Protein 1N0W (pdb70)

GO terms:
  GO:0005634 nucleus (C, IDA)
  GO:0099182 presynaptic intermediate filament cytoskeleton (C, IDA)
  GO:0035861 site of double-strand break (C, IDA)
  GO:0003697 single-stranded DNA binding (F, IDA)
  GO:0031297 replication fork processing (P, IDA)
  GO:0000724 double-strand break repair via homologous recombination (P, IDA)
  GO:0000785 chromatin (C, IDA)
  GO:0005515 protein binding (F, IPI)
  GO:0005524 ATP binding (F, IDA)
  GO:0000800 lateral element (C, IDA)
  GO:0000150 DNA strand exchange activity (F, IDA)
  GO:0048471 perinuclear region of cytoplasm (C, IDA)
  GO:0000228 nuclear chromosome (C, IDA)
  GO:0005737 cytoplasm (C, IDA)
  GO:0005739 mitochondrion (C, IDA)
  GO:0031491 nucleosome binding (F, IDA)
  GO:0010569 regulation of double-strand break repair via homologous recombination (P, IDA)
  GO:0032993 protein-DNA complex (C, IDA)
  GO:0071479 cellular response to ionizing radiation (P, IDA)
  GO:0006974 DNA damage response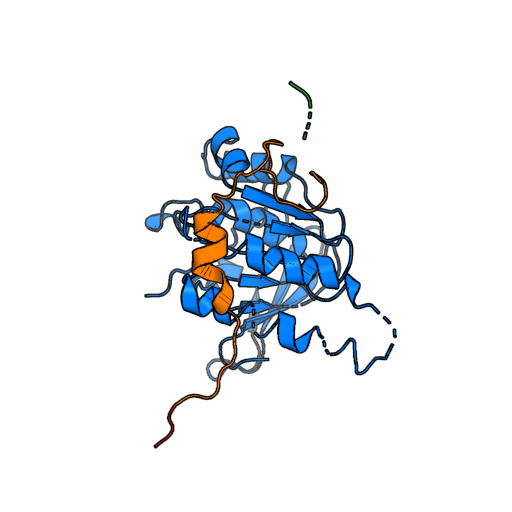 (P, IDA)

InterPro domains:
  IPR003593 AAA+ ATPase domain [SM00382] (119-306)
  IPR010995 DNA repair Rad51/transcription factor NusA, alpha-helical [SSF47794] (17-85)
  IPR011941 DNA recombination/repair protein Rad51 [TIGR02239] (25-339)
  IPR013632 Rad51-like, C-terminal [PF08423] (95-337)
  IPR016467 DNA recombination and repair protein, RecA-like [PIRSF005856] (19-338)
  IPR020587 DNA recombination and repair protein RecA, monomer-monomer interface [PS50163] (276-339)
  IPR020588 DNA recombination and repair protein RecA-like, ATP-binding domain [PS50162] (98-269)
  IPR027417 P-loop containing nucleoside triphosphate hydrolase [G3DSA:3.40.50.300] (97-339)
  IPR027417 P-loop containing nucleoside triphosphate hydrolase [SSF52540] (101-335)
  IPR060101 SAM-like helix-hairpin-helix tandem [PF14520] (32-79)

Nearest PDB structures (foldseek):
  1n0w-assembly1_B  TM=1.031E+00  e=1.601E-04  Homo sapiens
  1n0w-assembly1_A  TM=1.005E+00  e=1.034E-43  Homo sapiens
  8br2-assembly1_A  TM=9.669E-01  e=9.363E-37  Homo sapiens
  5nwl-assembly2_N  TM=9.682E-01  e=5.832E-35  Homo sapiens
  6r3p-assembly1_A  TM=9.260E-01  e=2.717E-26  Homo sapiens

CATH classification: 3.40.50.300

Solvent-accessible surface area: 13192 Å² total

Foldseek 3Di:
DKAAAALAAPFVCVVVVRHFIFLAEEEEDDPLLCQVLSVLLLQQRLCDDSVVRHVVAAEEEAADPPDDLQLNLLLCVVVVHDSVVSSVRYDYDYQPALVSVQVVVVVVLVVPTQHAEYEAEALCPRLCVVVVSCNSVVSVVCSVCSNVRRHRYYHYDDDPRYWYWYKGDDPDQDIKIKGADDPVDRIDMTWGQDSNGIYHDDD/DQVPADADPVGHGDDDDPVNCVVCVCVPPPDDD

Radius of gyration: 17.85 Å; Cα contacts (8 Å, |Δi|>4): 490; chains: 4; bounding box: 43×63×47 Å

Secondary structure (DSSP, 8-state):
---EE--S-HHHHHHTTTSEETTSEE----TTSSHHHHHHHHHHHTTS-GGGT--SSB--EESSS---HHHHHHHHHHTT--HHHHHHT-EEEE--SHHHHHHHHHHHH---S-B-EEEEETSSGGG--HHHH--HHHHH--HHHHHHH--EEEE----TT-B--EEEE-STTBEEEEE--BTTBS-EE--EEETTEEE----/-GGGS-EETTSPBPP--HHHHHHTTTTT-----/---/---

B-factor: mean 21.11, std 11.02, range [1.35, 59.67]

Organism: Homo sapiens (NCBI:txid9606)

Sequence (242 aa):
EIIQITTGSKELDKLLQGGIETGSITEFGEFRTGKTQICHTLAVTCQLPIDRGGGEGKAYIDTEGTFRPERLLAVAERYGLSGSDVLDNVAYARAFNTDHQTQLLYQASSAVESRYALLIIVDSATALYRELSARQHLARFLRLLRLADEFGVAVVITNAHASTTRLYLRKGRGETRICKIYDSPCLPEAEAFAINADGVGDAKDPPTLLGFHTASGKKVKIAKESLDKVKNLFDEKEQTGSGSG

Structure (mmCIF, N/CA/C/O backbone):
data_1N0W
#
_entry.id   1N0W
#
_cell.length_a   57.30
_cell.length_b   59.14
_cell.length_c   77.20
_cell.angle_alpha   90
_cell.angle_beta   90
_cell.angle_gamma   90
#
_symmetry.space_group_name_H-M   'P 21 21 21'
#
loop_
_entity.id
_entity.type
_entity.pdbx_description
1 polymer 'DNA repair protein RAD51 homolog 1'
2 polymer 'Breast cancer type 2 susceptibility protein'
3 polymer 'peptide linker'
4 polymer 'ARTIFICIAL GLY-SER-MSE-GLY PEPTIDE'
5 non-polymer 'MAGNESIUM ION'
6 non-polymer 'CHLORIDE ION'
7 non-polymer 1,2-ETHANEDIOL
8 water water
#
loop_
_atom_site.group_PDB
_atom_site.id
_atom_site.type_symbol
_atom_site.label_atom_id
_atom_site.label_alt_id
_atom_site.label_comp_id
_atom_site.label_asym_id
_atom_site.label_entity_id
_atom_site.label_seq_id
_atom_site.pdbx_PDB_ins_code
_atom_site.Cartn_x
_atom_site.Cartn_y
_atom_site.Cartn_z
_atom_site.occupancy
_atom_site.B_iso_or_equiv
_atom_site.auth_seq_id
_atom_site.auth_comp_id
_atom_site.auth_asym_id
_atom_site.auth_atom_id
_atom_site.pdbx_PDB_model_num
ATOM 1 N N . GLU A 1 2 ? 53.866 28.288 4.399 1.00 38.15 98 GLU A N 1
ATOM 2 C CA . GLU A 1 2 ? 53.509 26.878 4.717 1.00 37.21 98 GLU A CA 1
ATOM 3 C C . GLU A 1 2 ? 51.999 26.666 4.744 1.00 34.53 98 GLU A C 1
ATOM 4 O O . GLU A 1 2 ? 51.235 27.538 5.157 1.00 34.61 98 GLU A O 1
ATOM 10 N N . ILE A 1 3 ? 51.587 25.484 4.306 1.00 30.62 99 ILE A N 1
ATOM 11 C CA . ILE A 1 3 ? 50.181 25.125 4.226 1.00 26.62 99 ILE A CA 1
ATOM 12 C C . ILE A 1 3 ? 49.542 24.625 5.516 1.00 22.96 99 ILE A C 1
ATOM 13 O O . ILE A 1 3 ? 50.152 23.893 6.292 1.00 22.20 99 ILE A O 1
ATOM 18 N N . ILE A 1 4 ? 48.299 25.039 5.728 1.00 19.56 100 ILE A N 1
ATOM 19 C CA . ILE A 1 4 ? 47.524 24.619 6.885 1.00 16.84 100 ILE A CA 1
ATOM 20 C C . ILE A 1 4 ? 46.356 23.824 6.315 1.00 15.59 100 ILE A C 1
ATOM 21 O O . ILE A 1 4 ? 45.805 24.185 5.275 1.00 14.24 100 ILE A O 1
ATOM 26 N N . GLN A 1 5 ? 45.999 22.731 6.978 1.00 13.53 101 GLN A N 1
ATOM 27 C CA . GLN A 1 5 ? 44.887 21.907 6.523 1.00 15.11 101 GLN A CA 1
ATOM 28 C C . GLN A 1 5 ? 43.786 21.993 7.564 1.00 13.47 101 GLN A C 1
ATOM 29 O O . GLN A 1 5 ? 43.959 21.568 8.706 1.00 15.75 101 GLN A O 1
ATOM 35 N N . ILE A 1 6 ? 42.654 22.557 7.161 1.00 10.05 102 ILE A N 1
ATOM 36 C CA . ILE A 1 6 ? 41.520 22.748 8.060 1.00 8.05 102 ILE A CA 1
ATOM 37 C C . ILE A 1 6 ? 40.604 21.531 8.085 1.00 8.43 102 ILE A C 1
ATOM 38 O O . ILE A 1 6 ? 40.166 21.054 7.042 1.00 8.83 102 ILE A O 1
ATOM 43 N N . THR A 1 7 ? 40.309 21.036 9.282 1.00 8.44 103 THR A N 1
ATOM 44 C CA . THR A 1 7 ? 39.446 19.868 9.411 1.00 9.31 103 THR A CA 1
ATOM 45 C C . THR A 1 7 ? 38.020 20.116 8.923 1.00 9.93 103 THR A C 1
ATOM 46 O O . THR A 1 7 ? 37.449 21.186 9.141 1.00 8.54 103 THR A O 1
ATOM 50 N N . THR A 1 8 ? 37.456 19.110 8.259 1.00 10.38 104 THR A N 1
ATOM 51 C CA . THR A 1 8 ? 36.091 19.174 7.737 1.00 11.01 104 THR A CA 1
ATOM 52 C C . THR A 1 8 ? 35.090 18.688 8.784 1.00 11.39 104 THR A C 1
ATOM 53 O O . THR A 1 8 ? 33.878 18.830 8.604 1.00 12.53 104 THR A O 1
ATOM 57 N N . GLY A 1 9 ? 35.598 18.109 9.868 1.00 10.65 105 GLY A N 1
ATOM 58 C CA . GLY A 1 9 ? 34.724 17.582 10.901 1.00 11.97 105 GLY A CA 1
ATOM 59 C C . GLY A 1 9 ? 34.619 16.071 10.780 1.00 13.09 105 GLY A C 1
ATOM 60 O O . GLY A 1 9 ? 34.156 15.390 11.699 1.00 13.32 105 GLY A O 1
ATOM 61 N N . SER A 1 10 ? 35.052 15.550 9.634 1.00 12.40 106 SER A N 1
ATOM 62 C CA . SER A 1 10 ? 35.033 14.115 9.363 1.00 14.20 106 SER A CA 1
ATOM 63 C C . SER A 1 10 ? 36.453 13.563 9.217 1.00 14.25 106 SER A C 1
ATOM 64 O O . SER A 1 10 ? 37.230 14.041 8.391 1.00 13.00 106 SER A O 1
ATOM 67 N N . LYS A 1 11 ? 36.788 12.553 10.017 1.00 15.63 107 LYS A N 1
ATOM 68 C CA . LYS A 1 11 ? 38.117 11.946 9.951 1.00 17.24 107 LYS A CA 1
ATOM 69 C C . LYS A 1 11 ? 38.359 11.310 8.587 1.00 16.91 107 LYS A C 1
ATOM 70 O O . LYS A 1 11 ? 39.446 11.430 8.020 1.00 16.59 107 LYS A O 1
ATOM 76 N N . GLU A 1 12 ? 37.345 10.623 8.068 1.00 16.08 108 GLU A N 1
ATOM 77 C CA . GLU A 1 12 ? 37.464 9.970 6.770 1.00 16.56 108 GLU A CA 1
ATOM 78 C C . GLU A 1 12 ? 37.611 10.973 5.641 1.00 14.32 108 GLU A C 1
ATOM 79 O O . GLU A 1 12 ? 38.403 10.768 4.720 1.00 15.54 108 GLU A O 1
ATOM 85 N N . LEU A 1 13 ? 36.842 12.057 5.703 1.00 14.02 109 LEU A N 1
ATOM 86 C CA . LEU A 1 13 ? 36.920 13.072 4.667 1.00 13.21 109 LEU A CA 1
ATOM 87 C C . LEU A 1 13 ? 38.280 13.769 4.754 1.00 14.45 109 LEU A C 1
ATOM 88 O O . LEU A 1 13 ? 38.896 14.070 3.731 1.00 15.30 109 LEU A O 1
ATOM 93 N N . ASP A 1 14 ? 38.751 14.014 5.977 1.00 13.76 110 ASP A N 1
ATOM 94 C CA . ASP A 1 14 ? 40.056 14.644 6.170 1.00 14.88 110 ASP A CA 1
ATOM 95 C C . ASP A 1 14 ? 41.152 13.762 5.566 1.00 15.86 110 ASP A C 1
ATOM 96 O O . ASP A 1 14 ? 42.067 14.261 4.910 1.00 15.60 110 ASP A O 1
ATOM 101 N N . LYS A 1 15 ? 41.061 12.451 5.788 1.00 17.06 111 LYS A N 1
ATOM 102 C CA . LYS A 1 15 ? 42.056 11.528 5.242 1.00 19.14 111 LYS A CA 1
ATOM 103 C C . LYS A 1 15 ? 42.070 11.585 3.720 1.00 18.08 111 LYS A C 1
ATOM 104 O O . LYS A 1 15 ? 43.136 11.599 3.098 1.00 19.72 111 LYS A O 1
ATOM 110 N N . LEU A 1 16 ? 40.885 11.616 3.119 1.00 18.52 112 LEU A N 1
ATOM 111 C CA . LEU A 1 16 ? 40.771 11.680 1.666 1.00 18.11 112 LEU A CA 1
ATOM 112 C C . LEU A 1 16 ? 41.424 12.958 1.151 1.00 18.62 112 LEU A C 1
ATOM 113 O O . LEU A 1 16 ? 42.010 12.979 0.063 1.00 18.72 112 LEU A O 1
ATOM 118 N N . LEU A 1 17 ? 41.315 14.021 1.944 1.00 18.70 113 LEU A N 1
ATOM 119 C CA . LEU A 1 17 ? 41.879 15.321 1.592 1.00 18.77 113 LEU A CA 1
ATOM 120 C C . LEU A 1 17 ? 43.313 15.493 2.085 1.00 20.09 113 LEU A C 1
ATOM 121 O O . LEU A 1 17 ? 43.843 16.606 2.098 1.00 20.28 113 LEU A O 1
ATOM 126 N N . GLN A 1 18 ? 43.935 14.392 2.498 1.00 19.91 114 GLN A N 1
ATOM 127 C CA . GLN A 1 18 ? 45.313 14.420 2.974 1.00 21.17 114 GLN A CA 1
ATOM 128 C C . GLN A 1 18 ? 45.521 15.340 4.171 1.00 20.81 114 GLN A C 1
ATOM 129 O O . GLN A 1 18 ? 46.588 15.938 4.323 1.00 24.10 114 GLN A O 1
ATOM 135 N N . GLY A 1 19 ? 44.506 15.455 5.019 1.00 18.52 115 GLY A N 1
ATOM 136 C CA . GLY A 1 19 ? 44.628 16.302 6.189 1.00 19.04 115 GLY A CA 1
ATOM 137 C C . GLY A 1 19 ? 43.440 17.215 6.393 1.00 17.02 115 GLY A C 1
ATOM 138 O O . GLY A 1 19 ? 43.026 17.462 7.524 1.00 18.66 115 GLY A O 1
ATOM 139 N N . GLY A 1 20 ? 42.886 17.714 5.292 1.00 15.87 116 GLY A N 1
ATOM 140 C CA . GLY A 1 20 ? 41.740 18.600 5.372 1.00 14.66 116 GLY A CA 1
ATOM 141 C C . GLY A 1 20 ? 41.760 19.626 4.253 1.00 14.23 116 GLY A C 1
ATOM 142 O O . GLY A 1 20 ? 42.488 19.462 3.276 1.00 14.98 116 GLY A O 1
ATOM 143 N N . ILE A 1 21 ? 40.967 20.683 4.393 1.00 12.49 117 ILE A N 1
ATOM 144 C CA . ILE A 1 21 ? 40.907 21.738 3.384 1.00 11.37 117 ILE A CA 1
ATOM 145 C C . ILE A 1 21 ? 42.195 22.559 3.428 1.00 10.95 117 ILE A C 1
ATOM 146 O O . ILE A 1 21 ? 42.578 23.093 4.466 1.00 12.19 117 ILE A O 1
ATOM 151 N N . GLU A 1 22 ? 42.849 22.665 2.277 1.00 10.51 118 GLU A N 1
ATOM 152 C CA . GLU A 1 22 ? 44.132 23.343 2.151 1.00 12.58 118 GLU A CA 1
ATOM 153 C C . GLU A 1 22 ? 44.120 24.861 1.982 1.00 12.88 118 GLU A C 1
ATOM 154 O O . GLU A 1 22 ? 43.449 25.384 1.098 1.00 12.57 118 GLU A O 1
ATOM 160 N N . THR A 1 23 ? 44.872 25.569 2.822 1.00 11.45 119 THR A N 1
ATOM 161 C CA . THR A 1 23 ? 44.962 27.017 2.681 1.00 11.27 119 THR A CA 1
ATOM 162 C C . THR A 1 23 ? 45.891 27.282 1.492 1.00 11.98 119 THR A C 1
ATOM 163 O O . THR A 1 23 ? 46.769 26.467 1.194 1.00 12.27 119 THR A O 1
ATOM 167 N N . GLY A 1 24 ? 45.679 28.397 0.798 1.00 10.27 120 GLY A N 1
ATOM 168 C CA . GLY A 1 24 ? 46.526 28.740 -0.333 1.00 10.55 120 GLY A CA 1
ATOM 169 C C . GLY A 1 24 ? 46.071 28.245 -1.690 1.00 10.39 120 GLY A C 1
ATOM 170 O O . GLY A 1 24 ? 46.737 28.490 -2.700 1.00 11.43 120 GLY A O 1
ATOM 171 N N . SER A 1 25 ? 44.948 27.534 -1.726 1.00 10.13 121 SER A N 1
ATOM 172 C CA . SER A 1 25 ? 44.423 27.028 -2.984 1.00 9.86 121 SER A CA 1
ATOM 173 C C . SER A 1 25 ? 42.904 26.947 -2.918 1.00 9.08 121 SER A C 1
ATOM 174 O O . SER A 1 25 ? 42.302 27.194 -1.875 1.00 8.68 121 SER A O 1
ATOM 177 N N . ILE A 1 26 ? 42.298 26.611 -4.048 1.00 9.44 122 ILE A N 1
ATOM 178 C CA . ILE A 1 26 ? 40.854 26.503 -4.154 1.00 10.10 122 ILE A CA 1
ATOM 179 C C . ILE A 1 26 ? 40.381 25.056 -4.072 1.00 11.37 122 ILE A C 1
ATOM 180 O O . ILE A 1 26 ? 40.982 24.162 -4.666 1.00 12.71 122 ILE A O 1
ATOM 185 N N . THR A 1 27 ? 39.323 24.832 -3.304 1.00 9.56 123 THR A N 1
ATOM 186 C CA . THR A 1 27 ? 38.708 23.513 -3.212 1.00 9.79 123 THR A CA 1
ATOM 187 C C . THR A 1 27 ? 37.339 23.769 -3.827 1.00 8.71 123 THR A C 1
ATOM 1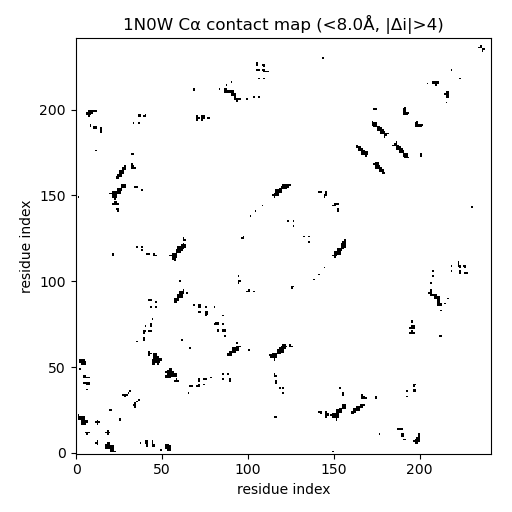88 O O . THR A 1 27 ? 36.581 24.603 -3.329 1.00 10.46 123 THR A O 1
ATOM 192 N N . GLU A 1 28 ? 37.041 23.084 -4.926 1.00 9.35 124 GLU A N 1
ATOM 193 C CA . GLU A 1 28 ? 35.770 23.256 -5.624 1.00 9.53 124 GLU A CA 1
ATOM 194 C C . GLU A 1 28 ? 34.900 22.025 -5.399 1.00 10.21 124 GLU A C 1
ATOM 195 O O . GLU A 1 28 ? 35.283 20.911 -5.749 1.00 10.78 124 GLU A O 1
ATOM 209 N N . PHE A 1 30 ? 31.361 19.986 -6.026 1.00 13.37 126 PHE A N 1
ATOM 210 C CA . PHE A 1 30 ? 30.220 19.829 -6.917 1.00 14.46 126 PHE A CA 1
ATOM 211 C C . PHE A 1 30 ? 29.078 19.083 -6.252 1.00 16.95 126 PHE A C 1
ATOM 212 O O . PHE A 1 30 ? 29.292 18.071 -5.589 1.00 16.20 126 PHE A O 1
ATOM 220 N N . GLY A 1 31 ? 27.866 19.597 -6.442 1.00 19.76 127 GLY A N 1
ATOM 221 C CA . GLY A 1 31 ? 26.683 18.983 -5.866 1.00 22.59 127 GLY A CA 1
ATOM 222 C C .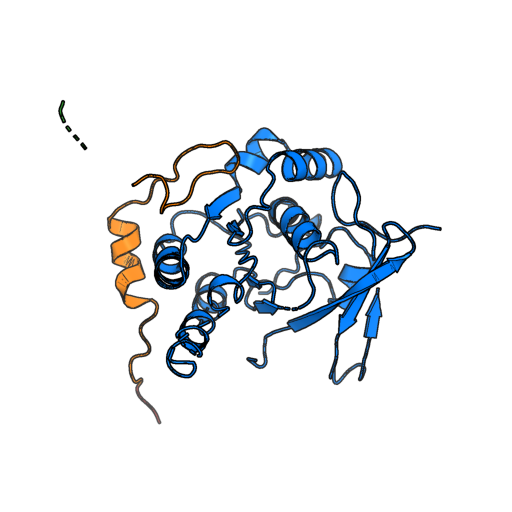 GLY A 1 31 ? 25.608 20.006 -5.542 1.00 24.79 127 GLY A C 1
ATOM 223 O O . GLY A 1 31 ? 25.904 21.181 -5.300 1.00 24.48 127 GLY A O 1
ATOM 224 N N . GLU A 1 32 ? 24.354 19.561 -5.535 1.00 27.02 128 GLU A N 1
ATOM 225 C CA . GLU A 1 32 ? 23.230 20.442 -5.228 1.00 28.56 128 GLU A CA 1
ATOM 226 C C . GLU A 1 32 ? 23.089 20.606 -3.721 1.00 27.92 128 GLU A C 1
ATOM 227 O O . GLU A 1 32 ? 23.714 19.878 -2.949 1.00 27.36 128 GLU A O 1
ATOM 233 N N . PHE A 1 33 ? 22.269 21.567 -3.306 1.00 26.59 129 PHE A N 1
ATOM 234 C CA . PHE A 1 33 ? 22.044 21.794 -1.887 1.00 26.34 129 PHE A CA 1
ATOM 235 C C . PHE A 1 33 ? 21.567 20.467 -1.312 1.00 26.38 129 PHE A C 1
ATOM 236 O O . PHE A 1 33 ? 20.789 19.756 -1.949 1.00 26.54 129 PHE A O 1
ATOM 244 N N . ARG A 1 34 ? 22.062 20.138 -0.124 1.00 25.28 130 ARG A N 1
ATOM 245 C CA . ARG A 1 34 ? 21.727 18.909 0.589 1.00 24.10 130 ARG A CA 1
ATOM 246 C C . ARG A 1 34 ? 22.666 17.735 0.327 1.00 21.02 130 ARG A C 1
ATOM 247 O O . ARG A 1 34 ? 22.608 16.737 1.035 1.00 20.30 130 ARG A O 1
ATOM 255 N N . THR A 1 35 ? 23.530 17.846 -0.680 1.00 19.13 131 THR A N 1
ATOM 256 C CA . THR A 1 35 ? 24.490 16.776 -0.955 1.00 17.15 131 THR A CA 1
ATOM 257 C C . THR A 1 35 ? 25.601 16.899 0.082 1.00 16.43 131 THR A C 1
ATOM 258 O O . THR A 1 35 ? 26.455 16.020 0.212 1.00 15.57 131 THR A O 1
ATOM 262 N N . GLY A 1 36 ? 25.583 18.012 0.810 1.00 15.23 132 GLY A N 1
ATOM 263 C CA . GLY A 1 36 ? 26.581 18.246 1.836 1.00 14.02 132 GLY A CA 1
ATOM 264 C C . GLY A 1 36 ? 27.459 19.463 1.598 1.00 13.72 132 GLY A C 1
ATOM 265 O O . GLY A 1 36 ? 28.118 19.935 2.524 1.00 13.81 132 GLY A O 1
ATOM 266 N N . LYS A 1 37 ? 27.467 19.986 0.374 1.00 12.58 133 LYS A N 1
ATOM 267 C CA . LYS A 1 37 ? 28.306 21.140 0.060 1.00 12.45 133 LYS A CA 1
ATOM 268 C C . LYS A 1 37 ? 28.111 22.343 0.990 1.00 11.78 133 LYS A C 1
ATOM 269 O O . LYS A 1 37 ? 29.084 22.923 1.476 1.00 12.85 133 LYS A O 1
ATOM 275 N N . THR A 1 38 ? 26.866 22.718 1.250 1.00 12.16 134 THR A N 1
ATOM 276 C CA . THR A 1 38 ? 26.615 23.856 2.123 1.00 12.03 134 THR A CA 1
ATOM 277 C C . THR A 1 38 ? 26.892 23.515 3.585 1.00 11.44 134 THR A C 1
ATOM 278 O O . THR A 1 38 ? 27.315 24.380 4.357 1.00 11.86 134 THR A O 1
ATOM 282 N N . GLN A 1 39 ? 26.668 22.260 3.964 1.00 11.19 135 GLN A N 1
ATOM 283 C CA . GLN A 1 39 ? 26.920 21.833 5.339 1.00 9.68 135 GLN A CA 1
ATOM 284 C C . GLN A 1 39 ? 28.420 21.868 5.605 1.00 10.76 135 GLN A C 1
ATOM 285 O O . GLN A 1 39 ? 28.859 22.279 6.679 1.00 9.99 135 GLN A O 1
ATOM 291 N N . ILE A 1 40 ? 29.204 21.432 4.624 1.00 9.71 136 ILE A N 1
ATOM 292 C CA . ILE A 1 40 ? 30.655 21.449 4.761 1.00 10.04 136 ILE A CA 1
ATOM 293 C C . ILE A 1 40 ? 31.112 22.896 4.924 1.00 10.64 136 ILE A C 1
ATOM 294 O O . ILE A 1 40 ? 31.962 23.195 5.764 1.00 9.71 136 ILE A O 1
ATOM 299 N N . CYS A 1 41 ? 30.537 23.796 4.129 1.00 10.36 137 CYS A N 1
ATOM 300 C CA . CYS A 1 41 ? 30.896 25.209 4.210 1.00 10.00 137 CYS A CA 1
ATOM 301 C C . CYS A 1 41 ? 30.620 25.777 5.598 1.00 7.98 137 CYS A C 1
ATOM 302 O O . CYS A 1 41 ? 31.448 26.500 6.151 1.00 10.27 137 CYS A O 1
ATOM 305 N N . HIS A 1 42 ? 29.461 25.456 6.165 1.00 8.44 138 HIS A N 1
ATOM 306 C CA . HIS A 1 42 ? 29.131 25.960 7.493 1.00 7.87 138 HIS A CA 1
ATOM 307 C C . HIS A 1 42 ? 30.070 25.384 8.549 1.00 8.06 138 HIS A C 1
ATOM 308 O O . HIS A 1 42 ? 30.481 26.091 9.465 1.00 9.19 138 HIS A O 1
ATOM 315 N N . THR A 1 43 ? 30.412 24.107 8.422 1.00 7.84 139 THR A N 1
ATOM 316 C CA . THR A 1 43 ? 31.306 23.489 9.395 1.00 8.21 139 THR A CA 1
ATOM 317 C C . THR A 1 43 ? 32.684 24.151 9.336 1.00 8.27 139 THR A C 1
ATOM 318 O O . THR A 1 43 ? 33.249 24.504 10.365 1.00 8.65 139 THR A O 1
ATOM 322 N N . LEU A 1 44 ? 33.208 24.328 8.126 1.00 6.73 140 LEU A N 1
ATOM 323 C CA . LEU A 1 44 ? 34.516 24.952 7.936 1.00 7.10 140 LEU A CA 1
ATOM 324 C C . LEU A 1 44 ? 34.572 26.389 8.447 1.00 8.54 140 LEU A C 1
ATOM 325 O O . LEU A 1 44 ? 35.629 26.856 8.879 1.00 8.74 140 LEU A O 1
ATOM 330 N N . ALA A 1 45 ? 33.444 27.094 8.380 1.00 8.10 141 ALA A N 1
ATOM 331 C CA . ALA A 1 45 ? 33.397 28.479 8.840 1.00 7.81 141 ALA A CA 1
ATOM 332 C C . ALA A 1 45 ? 33.664 28.551 10.339 1.00 8.11 141 ALA A C 1
ATOM 333 O O . ALA A 1 45 ? 34.018 29.612 10.871 1.00 8.73 141 ALA A O 1
ATOM 335 N N . VAL A 1 46 ? 33.488 27.419 11.018 1.00 7.57 142 VAL A N 1
ATOM 336 C CA . VAL A 1 46 ? 33.746 27.349 12.450 1.00 8.68 142 VAL A CA 1
ATOM 337 C C . VAL A 1 46 ? 35.087 26.674 12.742 1.00 8.97 142 VAL A C 1
ATOM 338 O O . VAL A 1 46 ? 35.889 27.197 13.517 1.00 10.90 142 VAL A O 1
ATOM 342 N N . THR A 1 47 ? 35.345 25.525 12.121 1.00 9.37 143 THR A N 1
ATOM 343 C CA . THR A 1 47 ? 36.601 24.819 12.378 1.00 9.23 143 THR A CA 1
ATOM 344 C C . THR A 1 47 ? 37.839 25.591 11.945 1.00 9.03 143 THR A C 1
ATOM 345 O O . THR A 1 47 ? 38.929 25.348 12.456 1.00 10.11 143 THR A O 1
ATOM 349 N N . CYS A 1 48 ? 37.688 26.522 11.010 1.00 8.10 144 CYS A N 1
ATOM 350 C CA . CYS A 1 48 ? 38.848 27.294 10.580 1.00 9.39 144 CYS A CA 1
ATOM 351 C C . CYS A 1 48 ? 39.315 28.200 11.719 1.00 9.07 144 CYS A C 1
ATOM 352 O O . CYS A 1 48 ? 40.447 28.680 11.712 1.00 10.50 144 CYS A O 1
ATOM 355 N N . GLN A 1 49 ? 38.447 28.403 12.709 1.00 8.72 145 GLN A N 1
ATOM 356 C CA . GLN A 1 49 ? 38.755 29.256 13.858 1.00 10.01 145 GLN A CA 1
ATOM 357 C C . GLN A 1 49 ? 39.477 28.521 14.985 1.00 10.04 145 GLN A C 1
ATOM 358 O O . GLN A 1 49 ? 39.982 29.143 15.926 1.00 11.00 145 GLN A O 1
ATOM 364 N N . LEU A 1 50 ? 39.524 27.198 14.886 1.00 9.00 146 LEU A N 1
ATOM 365 C CA . LEU A 1 50 ? 40.179 26.373 15.898 1.00 10.62 146 LEU A CA 1
ATOM 366 C C . LEU A 1 50 ? 41.692 26.528 15.932 1.00 11.26 146 LEU A C 1
ATOM 367 O O . LEU A 1 50 ? 42.309 26.979 14.968 1.00 11.50 146 LEU A O 1
ATOM 372 N N . PRO A 1 51 ? 42.309 26.178 17.070 1.00 12.58 147 PRO A N 1
ATOM 373 C CA . PRO A 1 51 ? 43.764 26.265 17.202 1.00 11.87 147 PRO A CA 1
ATOM 374 C C . PRO A 1 51 ? 44.320 25.316 16.139 1.00 11.90 147 PRO A C 1
ATOM 375 O O . PRO A 1 51 ? 43.670 24.321 15.796 1.00 12.36 147 PRO A O 1
ATOM 379 N N . ILE A 1 52 ? 45.505 25.602 15.620 1.00 12.68 148 ILE A N 1
ATOM 380 C CA . ILE A 1 52 ? 46.072 24.736 14.596 1.00 13.79 148 ILE A CA 1
ATOM 381 C C . ILE A 1 52 ? 46.212 23.285 15.060 1.00 12.90 148 ILE A C 1
ATOM 382 O O . ILE A 1 52 ? 45.996 22.361 14.277 1.00 12.36 148 ILE A O 1
ATOM 387 N N . ASP A 1 53 ? 46.538 23.074 16.335 1.00 13.06 149 ASP A N 1
ATOM 388 C CA . ASP A 1 53 ? 46.687 21.708 16.833 1.00 13.17 149 ASP A CA 1
ATOM 389 C C . ASP A 1 53 ? 45.368 20.926 16.894 1.00 14.26 149 ASP A C 1
ATOM 390 O O . ASP A 1 53 ? 45.374 19.700 17.034 1.00 14.29 149 ASP A O 1
ATOM 395 N N . ARG A 1 54 ? 44.237 21.624 16.789 1.00 11.56 150 ARG A N 1
ATOM 396 C CA . ARG A 1 54 ? 42.940 20.954 16.810 1.00 12.66 150 ARG A CA 1
ATOM 397 C C . ARG A 1 54 ? 42.391 20.819 15.390 1.00 13.09 150 ARG A C 1
ATOM 398 O O . ARG A 1 54 ? 41.246 20.404 15.195 1.00 13.09 150 ARG A O 1
ATOM 406 N N . GLY A 1 55 ? 43.212 21.183 14.407 1.00 12.45 151 GLY A N 1
ATOM 407 C CA . GLY A 1 55 ? 42.797 21.082 13.017 1.00 12.19 151 GLY A CA 1
ATOM 408 C C . GLY A 1 55 ? 42.254 22.366 12.423 1.00 11.65 151 GLY A C 1
ATOM 409 O O . GLY A 1 55 ? 41.647 22.354 11.353 1.00 12.49 151 GLY A O 1
ATOM 410 N N . GLY A 1 56 ? 42.472 23.484 13.106 1.00 11.30 152 GLY A N 1
ATOM 411 C CA . GLY A 1 56 ? 41.969 24.747 12.599 1.00 10.67 152 GLY A CA 1
ATOM 412 C C . GLY A 1 56 ? 43.004 25.589 11.885 1.00 11.78 152 GLY A C 1
ATOM 413 O O . GLY A 1 56 ? 44.135 25.155 11.659 1.00 10.04 152 GLY A O 1
ATOM 414 N N . GLY A 1 57 ? 42.603 26.805 11.522 1.00 11.68 153 GLY A N 1
ATOM 415 C CA . GLY A 1 57 ? 43.504 27.713 10.842 1.00 12.29 153 GLY A CA 1
ATOM 416 C C . GLY A 1 57 ? 43.735 28.967 11.661 1.00 11.95 153 GLY A C 1
ATOM 417 O O . GLY A 1 57 ? 44.413 29.892 11.210 1.00 14.26 153 GLY A O 1
ATOM 418 N N . GLU A 1 58 ? 43.178 28.991 12.870 1.00 13.09 154 GLU A N 1
ATOM 419 C CA . GLU A 1 58 ? 43.310 30.138 13.765 1.00 13.65 154 GLU A CA 1
ATOM 420 C C . GLU A 1 58 ? 43.000 31.447 13.045 1.00 13.66 154 GLU A C 1
ATOM 421 O O . GLU A 1 58 ? 43.714 32.439 13.193 1.00 15.59 154 GLU A O 1
ATOM 427 N N . GLY A 1 59 ? 41.921 31.444 12.271 1.00 12.01 155 GLY A N 1
ATOM 428 C CA . GLY A 1 59 ? 41.549 32.638 11.540 1.00 11.09 155 GLY A CA 1
ATOM 429 C C . GLY A 1 59 ? 40.055 32.792 11.354 1.00 11.53 155 GLY A C 1
ATOM 430 O O . GLY A 1 59 ? 39.278 31.872 11.616 1.00 10.72 155 GLY A O 1
ATOM 431 N N . LYS A 1 60 ? 39.654 33.976 10.903 1.00 11.50 156 LYS A N 1
ATOM 432 C CA . LYS A 1 60 ? 38.252 34.277 10.655 1.00 11.09 156 LYS A CA 1
ATOM 433 C C . LYS A 1 60 ? 37.789 33.643 9.352 1.00 10.36 156 LYS A C 1
ATOM 434 O O . LYS A 1 60 ? 38.599 33.213 8.529 1.00 9.77 156 LYS A O 1
ATOM 440 N N . ALA A 1 61 ? 36.477 33.593 9.168 1.00 9.56 157 ALA A N 1
ATOM 441 C CA . ALA A 1 61 ? 35.919 33.037 7.949 1.00 8.82 157 ALA A CA 1
ATOM 442 C C . ALA A 1 61 ? 35.093 34.085 7.234 1.00 10.33 157 ALA A C 1
ATOM 443 O O . ALA A 1 61 ? 34.468 34.942 7.860 1.00 10.06 157 ALA A O 1
ATOM 461 N N . TYR A 1 63 ? 32.106 34.343 4.304 1.00 10.25 159 TYR A N 1
ATOM 462 C CA . TYR A 1 63 ? 31.111 33.534 3.616 1.00 10.01 159 TYR A CA 1
ATOM 463 C C . TYR A 1 63 ? 30.267 34.333 2.630 1.00 10.25 159 TYR A C 1
ATOM 464 O O . TYR A 1 63 ? 29.432 35.139 3.038 1.00 10.49 159 TYR A O 1
ATOM 473 N N . ILE A 1 64 ? 30.490 34.115 1.336 1.00 9.28 160 ILE A N 1
ATOM 474 C CA . ILE A 1 64 ? 29.705 34.792 0.314 1.00 9.69 160 ILE A CA 1
ATOM 475 C C . ILE A 1 64 ? 28.645 33.794 -0.135 1.00 10.60 160 ILE A C 1
ATOM 476 O O . ILE A 1 64 ? 28.960 32.751 -0.708 1.00 10.08 160 ILE A O 1
ATOM 481 N N . ASP A 1 65 ? 27.390 34.117 0.155 1.00 11.32 161 ASP A N 1
ATOM 482 C CA . ASP A 1 65 ? 26.263 33.260 -0.192 1.00 12.57 161 ASP A CA 1
ATOM 483 C C . ASP A 1 65 ? 25.520 33.815 -1.399 1.00 13.45 161 ASP A C 1
ATOM 484 O O . ASP A 1 65 ? 25.437 35.027 -1.577 1.00 15.58 161 ASP A O 1
ATOM 489 N N . THR A 1 66 ? 24.984 32.925 -2.226 1.00 15.93 162 THR A N 1
ATOM 490 C CA . THR A 1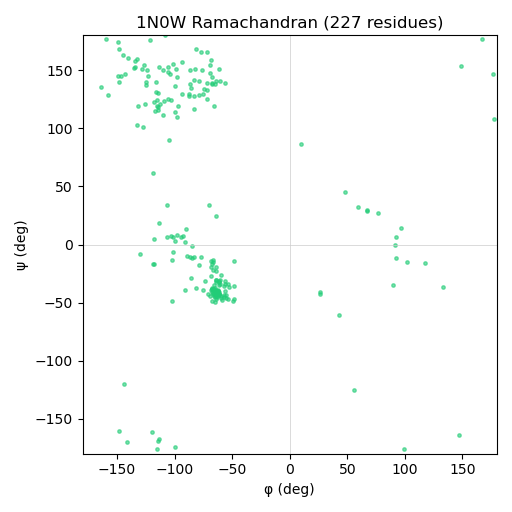 66 ? 24.221 33.347 -3.396 1.00 16.70 162 THR A CA 1
ATOM 491 C C . THR A 1 66 ? 22.898 32.594 -3.409 1.00 18.68 162 THR A C 1
ATOM 492 O O . THR A 1 66 ? 22.012 32.894 -4.212 1.00 19.52 162 THR A O 1
ATOM 496 N N . GLU A 1 67 ? 22.771 31.629 -2.501 1.00 18.38 163 GLU A N 1
ATOM 497 C CA . GLU A 1 67 ? 21.589 30.772 -2.425 1.00 20.29 163 GLU A CA 1
ATOM 498 C C . GLU A 1 67 ? 20.573 31.078 -1.332 1.00 20.03 163 GLU A C 1
ATOM 499 O O . GLU A 1 67 ? 19.466 30.539 -1.354 1.00 21.59 163 GLU A O 1
ATOM 505 N N . GLY A 1 68 ? 20.948 31.915 -0.372 1.00 19.41 164 GLY A N 1
ATOM 506 C CA . GLY A 1 68 ? 20.043 32.234 0.718 1.00 19.90 164 GLY A CA 1
ATOM 507 C C . GLY A 1 68 ? 19.981 31.097 1.723 1.00 19.77 164 GLY A C 1
ATOM 508 O O . GLY A 1 68 ? 18.979 30.919 2.419 1.00 19.85 164 GLY A O 1
ATOM 509 N N . THR A 1 69 ? 21.059 30.323 1.807 1.00 15.75 165 THR A N 1
ATOM 510 C CA . THR A 1 69 ? 21.106 29.193 2.729 1.00 16.97 165 THR A CA 1
ATOM 511 C C . THR A 1 69 ? 22.117 29.344 3.864 1.00 16.78 165 THR A C 1
ATOM 512 O O . THR A 1 69 ? 22.512 28.359 4.492 1.00 16.85 165 THR A O 1
ATOM 516 N N . PHE A 1 70 ? 22.543 30.574 4.125 1.00 15.79 166 PHE A N 1
ATOM 517 C CA . PHE A 1 70 ? 23.477 30.820 5.217 1.00 14.36 166 PHE A CA 1
ATOM 518 C C . PHE A 1 70 ? 22.650 30.805 6.498 1.00 16.02 166 PHE A C 1
ATOM 519 O O . PHE A 1 70 ? 21.637 31.502 6.592 1.00 15.82 166 PHE A O 1
ATOM 527 N N . ARG A 1 71 ? 23.073 30.018 7.482 1.00 14.61 167 ARG A N 1
ATOM 528 C CA . ARG A 1 71 ? 22.333 29.919 8.738 1.00 15.67 167 ARG A CA 1
ATOM 529 C C . ARG A 1 71 ? 23.206 30.046 9.984 1.00 14.69 167 ARG A C 1
ATOM 530 O O . ARG A 1 71 ? 23.897 29.099 10.375 1.00 13.43 167 ARG A O 1
ATOM 538 N N . PRO A 1 72 ? 23.186 31.223 10.627 1.00 14.89 168 PRO A N 1
ATOM 539 C CA . PRO A 1 72 ? 23.984 31.445 11.836 1.00 15.39 168 PRO A CA 1
ATOM 540 C C . PRO A 1 72 ? 23.738 30.391 12.919 1.00 16.84 168 PRO A C 1
ATOM 541 O O . PRO A 1 72 ? 24.656 30.028 13.654 1.00 16.46 168 PRO A O 1
ATOM 545 N N . GLU A 1 73 ? 22.508 29.887 13.015 1.00 17.31 169 GLU A N 1
ATOM 546 C CA . GLU A 1 73 ? 22.208 28.886 14.036 1.00 18.18 169 GLU A CA 1
ATOM 547 C C . GLU A 1 73 ? 23.029 27.614 13.861 1.00 16.74 169 GLU A C 1
ATOM 548 O O . GLU A 1 73 ? 23.365 26.949 14.844 1.00 15.48 169 GLU A O 1
ATOM 554 N N . ARG A 1 74 ? 23.349 27.268 12.615 1.00 14.29 170 ARG A N 1
ATOM 555 C CA . ARG A 1 74 ? 24.149 26.077 12.363 1.00 13.93 170 ARG A CA 1
ATOM 556 C C . ARG A 1 74 ? 25.557 26.301 12.899 1.00 13.95 170 ARG A C 1
ATOM 557 O O . ARG A 1 74 ? 26.167 25.387 13.455 1.00 12.96 170 ARG A O 1
ATOM 565 N N . LEU A 1 75 ? 26.070 27.518 12.736 1.00 12.17 171 LEU A N 1
ATOM 566 C CA . LEU A 1 75 ? 27.407 27.839 13.233 1.00 11.76 171 LEU A CA 1
ATOM 567 C C . LEU A 1 75 ? 27.447 27.687 14.755 1.00 11.70 171 LEU A C 1
ATOM 568 O O . LEU A 1 75 ? 28.425 27.190 15.311 1.00 11.76 171 LEU A O 1
ATOM 573 N N . LEU A 1 76 ? 26.382 28.114 15.427 1.00 11.75 172 LEU A N 1
ATOM 574 C CA . LEU A 1 76 ? 26.321 28.001 16.880 1.00 12.10 172 LEU A CA 1
ATOM 575 C C . LEU A 1 76 ? 26.379 26.546 17.324 1.00 12.23 172 LEU A C 1
ATOM 576 O O . LEU A 1 76 ? 27.018 26.227 18.326 1.00 12.62 172 LEU A O 1
ATOM 581 N N . ALA A 1 77 ? 25.712 25.665 16.580 1.00 12.72 173 ALA A N 1
ATOM 582 C CA . ALA A 1 77 ? 25.713 24.245 16.919 1.00 13.14 173 ALA A CA 1
ATOM 583 C C . ALA A 1 77 ? 27.112 23.665 16.747 1.00 12.63 173 ALA A C 1
ATOM 584 O O . ALA A 1 77 ? 27.578 22.894 17.581 1.00 11.33 173 ALA A O 1
ATOM 586 N N . VAL A 1 78 ? 27.787 24.034 15.662 1.00 10.42 174 VAL A N 1
ATOM 587 C CA . VAL A 1 78 ? 29.133 23.534 15.428 1.00 9.27 174 VAL A CA 1
ATOM 588 C C . VAL A 1 78 ? 30.075 24.073 16.499 1.00 10.17 174 VAL A C 1
ATOM 589 O O . VAL A 1 78 ? 30.953 23.358 16.977 1.00 10.23 174 VAL A O 1
ATOM 593 N N . ALA A 1 79 ? 29.886 25.335 16.877 1.00 9.90 175 ALA A N 1
ATOM 594 C CA . ALA A 1 79 ? 30.725 25.951 17.897 1.00 10.67 175 ALA A CA 1
ATOM 595 C C . ALA A 1 79 ? 30.611 25.182 19.208 1.00 11.92 175 ALA A C 1
ATOM 596 O O . ALA A 1 79 ? 31.616 24.883 19.847 1.00 11.33 175 ALA A O 1
ATOM 598 N N . GLU A 1 80 ? 29.383 24.854 19.600 1.00 13.20 176 GLU A N 1
ATOM 599 C CA . GLU A 1 80 ? 29.163 24.119 20.845 1.00 13.21 176 GLU A CA 1
ATOM 600 C C . GLU A 1 80 ? 29.854 22.762 20.793 1.00 12.78 176 GLU A C 1
ATOM 601 O O . GLU A 1 80 ? 30.477 22.325 21.762 1.00 13.68 176 GLU A O 1
ATOM 607 N N . ARG A 1 81 ? 29.740 22.099 19.650 1.00 11.89 177 ARG A N 1
ATOM 608 C CA . ARG A 1 81 ? 30.360 20.798 19.454 1.00 11.86 177 ARG A CA 1
ATOM 609 C C . ARG A 1 81 ? 31.869 20.852 19.701 1.00 12.81 177 ARG A C 1
ATOM 610 O O . ARG A 1 81 ? 32.447 19.941 20.297 1.00 11.57 177 ARG A O 1
ATOM 618 N N . TYR A 1 82 ? 32.510 21.924 19.243 1.00 12.95 178 TYR A N 1
ATOM 619 C CA . TYR A 1 82 ? 33.952 22.068 19.406 1.00 12.76 178 TYR A CA 1
ATOM 620 C C . TYR A 1 82 ? 34.387 22.826 20.657 1.00 13.57 178 TYR A C 1
ATOM 621 O O . TYR A 1 82 ? 35.571 23.115 20.837 1.00 14.22 178 TYR A O 1
ATOM 630 N N . GLY A 1 83 ? 33.427 23.140 21.522 1.00 14.01 179 GLY A N 1
ATOM 631 C CA . GLY A 1 83 ? 33.742 23.841 22.755 1.00 14.86 179 GLY A CA 1
ATOM 632 C C . GLY A 1 83 ? 34.238 25.260 22.561 1.00 15.37 179 GLY A C 1
ATOM 633 O O . GLY A 1 83 ? 35.016 25.769 23.368 1.00 16.81 179 GLY A O 1
ATOM 634 N N . LEU A 1 84 ? 33.788 25.903 21.491 1.00 14.92 180 LEU A N 1
ATOM 635 C CA . LEU A 1 84 ? 34.182 27.276 21.208 1.00 15.19 180 LEU A CA 1
ATOM 636 C C . LEU A 1 84 ? 33.066 28.229 21.611 1.00 16.56 180 LEU A C 1
ATOM 637 O O . LEU A 1 84 ? 31.897 27.842 21.669 1.00 17.28 180 LEU A O 1
ATOM 642 N N . SER A 1 85 ? 33.434 29.475 21.891 1.00 16.35 181 SER A N 1
ATOM 643 C CA . SER A 1 85 ? 32.463 30.497 22.261 1.00 16.39 181 SER A CA 1
ATOM 644 C C . SER A 1 85 ? 31.556 30.764 21.067 1.00 16.14 181 SER A C 1
ATOM 645 O O . SER A 1 85 ? 32.029 31.173 20.009 1.00 15.41 181 SER A O 1
ATOM 648 N N . GLY A 1 86 ? 30.258 30.534 21.240 1.00 15.64 182 GLY A N 1
ATOM 649 C CA . GLY A 1 86 ? 29.320 30.759 20.156 1.00 14.80 182 GLY A CA 1
ATOM 650 C C . GLY A 1 86 ? 29.312 32.209 19.708 1.00 14.74 182 GLY A C 1
ATOM 651 O O . GLY A 1 86 ? 29.257 32.502 18.508 1.00 14.19 182 GLY A O 1
ATOM 652 N N . SER A 1 87 ? 29.377 33.124 20.673 1.00 16.05 183 SER A N 1
ATOM 653 C CA . SER A 1 87 ? 29.377 34.549 20.365 1.00 17.71 183 SER A CA 1
ATOM 654 C C . SER A 1 87 ? 30.626 34.942 19.579 1.00 16.35 183 SER A C 1
ATOM 655 O O . SER A 1 87 ? 30.534 35.682 18.595 1.00 16.95 183 SER A O 1
ATOM 658 N N . ASP A 1 88 ? 31.789 34.453 20.006 1.00 15.79 184 ASP A N 1
ATOM 659 C CA . ASP A 1 88 ? 33.028 34.754 19.297 1.00 15.34 184 ASP A CA 1
ATOM 660 C C . ASP A 1 88 ? 32.966 34.183 17.884 1.00 14.07 184 ASP A C 1
ATOM 661 O O . ASP A 1 88 ? 33.351 34.847 16.923 1.00 14.53 184 ASP A O 1
ATOM 666 N N . VAL A 1 89 ? 32.485 32.948 17.762 1.00 12.60 185 VAL A N 1
ATOM 667 C CA . VAL A 1 89 ? 32.393 32.309 16.451 1.00 10.90 185 VAL A CA 1
ATOM 668 C C . VAL A 1 89 ? 31.552 33.139 15.483 1.00 10.62 185 VAL A C 1
ATOM 669 O O . VAL A 1 89 ? 31.947 33.347 14.336 1.00 11.96 185 VAL A O 1
ATOM 673 N N . LEU A 1 90 ? 30.406 33.633 15.937 1.00 11.61 186 LEU A N 1
ATOM 674 C CA . LEU A 1 90 ? 29.568 34.441 15.056 1.00 12.75 186 LEU A CA 1
ATOM 675 C C . LEU A 1 90 ? 30.246 35.761 14.698 1.00 12.81 186 LEU A C 1
ATOM 676 O O . LEU A 1 90 ? 30.136 36.235 13.565 1.00 13.44 186 LEU A O 1
ATOM 681 N N . ASP A 1 91 ? 30.938 36.362 15.659 1.00 12.21 187 ASP A N 1
ATOM 682 C CA . ASP A 1 91 ? 31.619 37.627 15.394 1.00 14.99 187 ASP A CA 1
ATOM 683 C C . ASP A 1 91 ? 32.791 37.436 14.440 1.00 15.26 187 ASP A C 1
ATOM 684 O O . ASP A 1 91 ? 33.259 38.400 13.830 1.00 15.23 187 ASP A O 1
ATOM 689 N N . ASN A 1 92 ? 33.270 36.200 14.322 1.00 13.87 188 ASN A N 1
ATOM 690 C CA . ASN A 1 92 ? 34.403 35.905 13.450 1.00 14.14 188 ASN A CA 1
ATOM 691 C C . ASN A 1 92 ? 34.050 35.359 12.072 1.00 13.53 188 ASN A C 1
ATOM 692 O O . ASN A 1 92 ? 34.929 34.904 11.343 1.00 13.36 188 ASN A O 1
ATOM 697 N N . VAL A 1 93 ? 32.769 35.367 11.727 1.00 12.06 189 VAL A N 1
ATOM 698 C CA . VAL A 1 93 ? 32.357 34.924 10.402 1.00 10.87 189 VAL A CA 1
ATOM 699 C C . VAL A 1 93 ? 31.726 36.135 9.725 1.00 13.11 189 VAL A C 1
ATOM 700 O O . VAL A 1 93 ? 30.705 36.642 10.187 1.00 14.95 189 VAL A O 1
ATOM 704 N N . ALA A 1 94 ? 32.352 36.614 8.653 1.00 11.72 190 ALA A N 1
ATOM 705 C CA . ALA A 1 94 ? 31.825 37.753 7.905 1.00 11.20 190 ALA 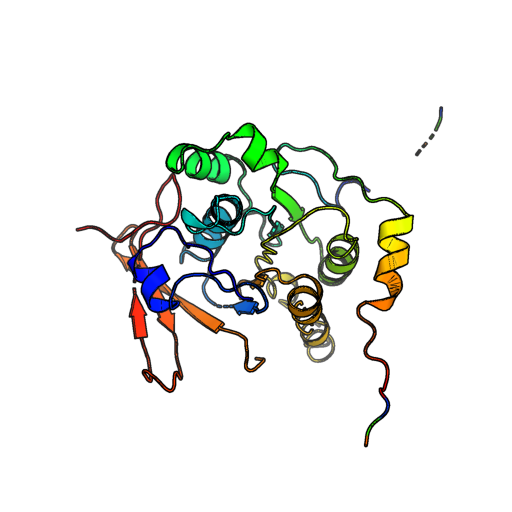A CA 1
ATOM 706 C C . ALA A 1 94 ? 30.992 37.170 6.773 1.00 11.60 190 ALA A C 1
ATOM 707 O O . ALA A 1 94 ? 31.458 36.303 6.032 1.00 12.58 190 ALA A O 1
ATOM 709 N N . TYR A 1 95 ? 29.765 37.658 6.643 1.00 9.10 191 TYR A N 1
ATOM 710 C CA . TYR A 1 95 ? 28.829 37.157 5.646 1.00 11.15 191 TYR A CA 1
ATOM 711 C C . TYR A 1 95 ? 28.296 38.219 4.701 1.00 9.98 191 TYR A C 1
ATOM 712 O O . TYR A 1 95 ? 28.083 39.363 5.091 1.00 10.36 191 TYR A O 1
ATOM 721 N N . ALA A 1 96 ? 28.085 37.823 3.452 1.00 9.94 192 ALA A N 1
ATOM 722 C CA . ALA A 1 96 ? 27.527 38.718 2.452 1.00 10.77 192 ALA A CA 1
ATOM 723 C C . ALA A 1 96 ? 26.725 37.881 1.478 1.00 12.63 192 ALA A C 1
ATOM 724 O O . ALA A 1 96 ? 27.075 36.735 1.204 1.00 13.05 192 ALA A O 1
ATOM 726 N N . ARG A 1 97 ? 25.630 38.432 0.974 1.00 14.15 193 ARG A N 1
ATOM 727 C CA . ARG A 1 97 ? 24.857 37.701 -0.013 1.00 16.28 193 ARG A CA 1
ATOM 728 C C . ARG A 1 97 ? 24.997 38.467 -1.314 1.00 15.74 193 ARG A C 1
ATOM 729 O O . ARG A 1 97 ? 24.666 39.650 -1.380 1.00 17.52 193 ARG A O 1
ATOM 737 N N . ALA A 1 98 ? 25.518 37.798 -2.339 1.00 13.91 194 ALA A N 1
ATOM 738 C CA . ALA A 1 98 ? 25.706 38.422 -3.641 1.00 15.22 194 ALA A CA 1
ATOM 739 C C . ALA A 1 98 ? 24.353 38.530 -4.333 1.00 15.34 194 ALA A C 1
ATOM 740 O O . ALA A 1 98 ? 23.612 37.550 -4.424 1.00 15.21 194 ALA A O 1
ATOM 742 N N . PHE A 1 99 ? 24.040 39.730 -4.811 1.00 16.95 195 PHE A N 1
ATOM 743 C CA . PHE A 1 99 ? 22.770 39.999 -5.478 1.00 19.87 195 PHE A CA 1
ATOM 744 C C . PHE A 1 99 ? 22.789 39.670 -6.967 1.00 19.68 195 PHE A C 1
ATOM 745 O O . PHE A 1 99 ? 21.758 39.329 -7.550 1.00 21.50 195 PHE A O 1
ATOM 753 N N . ASN A 1 100 ? 23.963 39.779 -7.577 1.00 17.00 196 ASN A N 1
ATOM 754 C CA . ASN A 1 100 ? 24.129 39.485 -8.996 1.00 18.09 196 ASN A CA 1
ATOM 755 C C . ASN A 1 100 ? 25.609 39.218 -9.253 1.00 16.35 196 ASN A C 1
ATOM 756 O O . ASN A 1 100 ? 26.427 39.344 -8.344 1.00 14.96 196 ASN A O 1
ATOM 761 N N . THR A 1 101 ? 25.959 38.858 -10.483 1.00 17.26 197 THR A N 1
ATOM 762 C CA . THR A 1 101 ? 27.354 38.557 -10.791 1.00 16.17 197 THR A CA 1
ATOM 763 C C . THR A 1 101 ? 28.322 39.730 -10.654 1.00 16.37 197 THR A C 1
ATOM 764 O O . THR A 1 101 ? 29.496 39.525 -10.338 1.00 13.66 197 THR A O 1
ATOM 768 N N . ASP A 1 102 ? 27.857 40.956 -10.894 1.00 16.79 198 ASP A N 1
ATOM 769 C CA . ASP A 1 102 ? 28.741 42.107 -10.742 1.00 18.01 198 ASP A CA 1
ATOM 770 C C . ASP A 1 102 ? 29.050 42.284 -9.259 1.00 17.29 198 ASP A C 1
ATOM 771 O O . ASP A 1 102 ? 30.197 42.523 -8.874 1.00 17.00 198 ASP A O 1
ATOM 776 N N . HIS A 1 103 ? 28.014 42.165 -8.432 1.00 15.89 199 HIS A N 1
ATOM 777 C CA . HIS A 1 103 ? 28.163 42.310 -6.989 1.00 14.74 199 HIS A CA 1
ATOM 778 C C . HIS A 1 103 ? 29.075 41.211 -6.454 1.00 13.93 199 HIS A C 1
ATOM 779 O O . HIS A 1 103 ? 29.907 41.454 -5.581 1.00 12.91 199 HIS A O 1
ATOM 786 N N . GLN A 1 104 ? 28.902 40.005 -6.985 1.00 13.22 200 GLN A N 1
ATOM 787 C CA . GLN A 1 104 ? 29.702 38.854 -6.573 1.00 12.96 200 GLN A CA 1
ATOM 788 C C . GLN A 1 104 ? 31.191 39.147 -6.717 1.00 13.87 200 GLN A C 1
ATOM 789 O O . GLN A 1 104 ? 31.994 38.816 -5.840 1.00 12.77 200 GLN A O 1
ATOM 795 N N . THR A 1 105 ? 31.556 39.765 -7.834 1.00 11.64 201 THR A N 1
ATOM 796 C CA . THR A 1 105 ? 32.948 40.109 -8.086 1.00 12.73 201 THR A CA 1
ATOM 797 C C . THR A 1 105 ? 33.377 41.313 -7.244 1.00 11.26 201 THR A C 1
ATOM 798 O O . THR A 1 105 ? 34.495 41.350 -6.727 1.00 11.94 201 THR A O 1
ATOM 802 N N . GLN A 1 106 ? 32.485 42.289 -7.092 1.00 12.98 202 GLN A N 1
ATOM 803 C CA . GLN A 1 106 ? 32.803 43.477 -6.312 1.00 13.80 202 GLN A CA 1
ATOM 804 C C . GLN A 1 106 ? 33.123 43.115 -4.863 1.00 12.44 202 GLN A C 1
ATOM 805 O O . GLN A 1 106 ? 33.972 43.742 -4.235 1.00 13.52 202 GLN A O 1
ATOM 811 N N . LEU A 1 107 ? 32.449 42.094 -4.342 1.00 12.46 203 LEU A N 1
ATOM 812 C CA . LEU A 1 107 ? 32.672 41.655 -2.968 1.00 11.73 203 LEU A CA 1
ATOM 813 C C . LEU A 1 107 ? 34.115 41.215 -2.719 1.00 12.56 203 LEU A C 1
ATOM 814 O O . LEU A 1 107 ? 34.605 41.288 -1.590 1.00 11.56 203 LEU A O 1
ATOM 819 N N . LEU A 1 108 ? 34.801 40.768 -3.767 1.00 11.31 204 LEU A N 1
ATOM 820 C CA . LEU A 1 108 ? 36.185 40.339 -3.611 1.00 11.87 204 LEU A C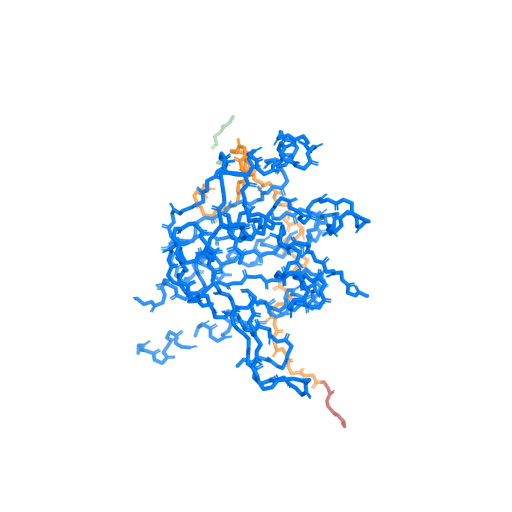A 1
ATOM 821 C C . LEU A 1 108 ? 37.109 41.513 -3.294 1.00 11.61 204 LEU A C 1
ATOM 822 O O . LEU A 1 108 ? 38.158 41.335 -2.679 1.00 11.18 204 LEU A O 1
ATOM 827 N N . TYR A 1 109 ? 36.730 42.712 -3.724 1.00 13.97 205 TYR A N 1
ATOM 828 C CA . TYR A 1 109 ? 37.544 43.883 -3.425 1.00 16.07 205 TYR A CA 1
ATOM 829 C C . TYR A 1 109 ? 37.415 44.192 -1.940 1.00 15.39 205 TYR A C 1
ATOM 830 O O . TYR A 1 109 ? 38.408 44.484 -1.268 1.00 14.26 205 TYR A O 1
ATOM 839 N N . GLN A 1 110 ? 36.191 44.113 -1.426 1.00 14.66 206 GLN A N 1
ATOM 840 C CA . GLN A 1 110 ? 35.957 44.355 -0.007 1.00 14.18 206 GLN A CA 1
ATOM 841 C C . GLN A 1 110 ? 36.682 43.262 0.768 1.00 11.99 206 GLN A C 1
ATOM 842 O O . GLN A 1 110 ? 37.325 43.520 1.784 1.00 13.05 206 GLN A O 1
ATOM 848 N N . ALA A 1 111 ? 36.577 42.033 0.276 1.00 11.37 207 ALA A N 1
ATOM 849 C CA . ALA A 1 111 ? 37.224 40.901 0.924 1.00 9.55 207 ALA A CA 1
ATOM 850 C C . ALA A 1 111 ? 38.726 41.137 1.086 1.00 9.68 207 ALA A C 1
ATOM 851 O O . ALA A 1 111 ? 39.286 40.901 2.154 1.00 10.32 207 ALA A O 1
ATOM 853 N N A SER A 1 112 ? 39.370 41.607 0.021 0.50 8.91 208 SER A N 1
ATOM 854 N N B SER A 1 112 ? 39.368 41.606 0.024 0.50 5.19 208 SER A N 1
ATOM 855 C CA A SER A 1 112 ? 40.809 41.855 0.055 0.50 8.84 208 SER A CA 1
ATOM 856 C CA B SER A 1 112 ? 40.803 41.859 0.059 0.50 6.96 208 SER A CA 1
ATOM 857 C C A SER A 1 112 ? 41.180 42.910 1.091 0.50 8.91 208 SER A C 1
ATOM 858 C C B SER A 1 112 ? 41.172 42.904 1.102 0.50 5.34 208 SER A C 1
ATOM 859 O O A SER A 1 112 ? 42.186 42.773 1.787 0.50 9.06 208 SER A O 1
ATOM 860 O O B SER A 1 112 ? 42.168 42.759 1.808 0.50 2.94 208 SER A O 1
ATOM 865 N N . ALA A 1 113 ? 40.364 43.955 1.198 1.00 9.46 209 ALA A N 1
ATOM 866 C CA . ALA A 1 113 ? 40.613 45.020 2.163 1.00 10.03 209 ALA A CA 1
ATOM 867 C C . ALA A 1 113 ? 40.474 44.466 3.581 1.00 12.23 209 ALA A C 1
ATOM 868 O O . ALA A 1 113 ? 41.252 44.796 4.474 1.00 13.45 209 ALA A O 1
ATOM 886 N N . VAL A 1 116 ? 43.448 42.429 4.771 1.00 13.63 212 VAL A N 1
ATOM 887 C CA . VAL A 1 116 ? 44.633 43.219 5.092 1.00 16.42 212 VAL A CA 1
ATOM 888 C C . VAL A 1 116 ? 44.566 43.633 6.565 1.00 18.07 212 VAL A C 1
ATOM 889 O O . VAL A 1 116 ? 45.587 43.696 7.256 1.00 20.15 212 VAL A O 1
ATOM 893 N N . GLU A 1 117 ? 43.351 43.890 7.039 1.00 17.71 213 GLU A N 1
ATOM 894 C CA . GLU A 1 117 ? 43.111 44.333 8.412 1.00 19.16 213 GLU A CA 1
ATOM 895 C C . GLU A 1 117 ? 43.076 43.256 9.498 1.00 19.63 213 GLU A C 1
ATOM 896 O O . GLU A 1 117 ? 43.546 43.486 10.614 1.00 18.83 213 GLU A O 1
ATOM 902 N N . SER A 1 118 ? 42.509 42.093 9.184 1.00 18.76 214 SER A N 1
ATOM 903 C CA . SER A 1 118 ? 42.399 41.004 10.159 1.00 18.30 214 SER A CA 1
ATOM 904 C C . SER A 1 118 ? 42.839 39.686 9.546 1.00 17.21 214 SER A C 1
ATOM 905 O O . SER A 1 118 ? 42.840 39.540 8.324 1.00 15.90 214 SER A O 1
ATOM 908 N N . ARG A 1 119 ? 43.190 38.719 10.391 1.00 16.03 215 ARG A N 1
ATOM 909 C CA . ARG A 1 119 ? 43.612 37.419 9.891 1.00 14.50 215 ARG A CA 1
ATOM 910 C C . ARG A 1 119 ? 42.444 36.502 9.568 1.00 13.33 215 ARG A C 1
ATOM 911 O O . ARG A 1 119 ? 41.666 36.124 10.448 1.00 14.15 215 ARG A O 1
ATOM 919 N N . TYR A 1 120 ? 42.337 36.148 8.294 1.00 12.11 216 TYR A N 1
ATOM 920 C CA . TYR A 1 120 ? 41.309 35.235 7.826 1.00 10.66 216 TYR A CA 1
ATOM 921 C C . TYR A 1 120 ? 41.996 33.942 7.435 1.00 10.55 216 TYR A C 1
ATOM 922 O O . TYR A 1 120 ? 43.151 33.952 7.012 1.00 11.94 216 TYR A O 1
ATOM 931 N N . ALA A 1 121 ? 41.288 32.829 7.572 1.00 8.82 217 ALA A N 1
ATOM 932 C CA . ALA A 1 121 ? 41.849 31.538 7.200 1.00 8.08 217 ALA A CA 1
ATOM 933 C C . ALA A 1 121 ? 41.023 30.927 6.082 1.00 8.74 217 ALA A C 1
ATOM 934 O O . ALA A 1 121 ? 41.492 30.030 5.380 1.00 9.17 217 ALA A O 1
ATOM 936 N N . LEU A 1 122 ? 39.811 31.440 5.889 1.00 8.26 218 LEU A N 1
ATOM 937 C CA . LEU A 1 122 ? 38.913 30.856 4.897 1.00 9.02 218 LEU A CA 1
ATOM 938 C C . LEU A 1 122 ? 37.946 31.799 4.184 1.00 7.66 218 LEU A C 1
ATOM 939 O O . LEU A 1 122 ? 37.368 32.697 4.794 1.00 8.43 218 LEU A O 1
ATOM 944 N N . LEU A 1 123 ? 37.778 31.571 2.885 1.00 8.37 219 LEU A N 1
ATOM 945 C CA . LEU A 1 123 ? 36.821 32.322 2.078 1.00 7.10 219 LEU A CA 1
ATOM 946 C C . LEU A 1 123 ? 35.929 31.294 1.395 1.00 7.22 219 LEU A C 1
ATOM 947 O O . LEU A 1 123 ? 36.412 30.419 0.668 1.00 7.85 219 LEU A O 1
ATOM 952 N N A ILE A 1 124 ? 34.627 31.412 1.626 0.50 6.12 220 ILE A N 1
ATOM 953 N N B ILE A 1 124 ? 34.627 31.400 1.641 0.50 1.35 220 ILE A N 1
ATOM 954 C CA A ILE A 1 124 ? 33.644 30.508 1.045 0.50 5.48 220 ILE A CA 1
ATOM 955 C CA B ILE A 1 124 ? 33.627 30.506 1.061 0.50 1.35 220 ILE A CA 1
ATOM 956 C C A ILE A 1 124 ? 32.785 31.247 0.029 0.50 5.49 220 ILE A C 1
ATOM 957 C C B ILE A 1 124 ? 32.807 31.257 0.020 0.50 1.35 220 ILE A C 1
ATOM 958 O O A ILE A 1 124 ? 32.343 32.369 0.281 0.50 5.14 220 ILE A O 1
ATOM 959 O O B ILE A 1 124 ? 32.421 32.406 0.246 0.50 1.35 220 ILE A O 1
ATOM 968 N N . VAL A 1 125 ? 32.555 30.616 -1.118 1.00 6.21 221 VAL A N 1
ATOM 969 C CA . VAL A 1 125 ? 31.713 31.202 -2.158 1.00 6.05 221 VAL A CA 1
ATOM 970 C C . VAL A 1 125 ? 30.747 30.083 -2.525 1.00 9.19 221 VAL A C 1
ATOM 971 O O . VAL A 1 125 ? 31.097 29.156 -3.257 1.00 9.66 221 VAL A O 1
ATOM 975 N N . ASP A 1 126 ? 29.530 30.182 -2.001 1.00 8.99 222 ASP A N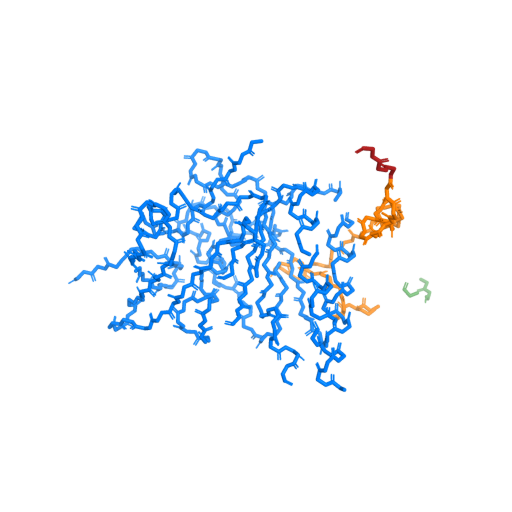 1
ATOM 976 C CA . ASP A 1 126 ? 28.488 29.178 -2.208 1.00 10.19 222 ASP A CA 1
ATOM 977 C C . ASP A 1 126 ? 27.218 29.870 -2.712 1.00 10.73 222 ASP A C 1
ATOM 978 O O . ASP A 1 126 ? 26.485 30.447 -1.914 1.00 11.04 222 ASP A O 1
ATOM 983 N N . SER A 1 127 ? 26.926 29.815 -4.014 1.00 11.76 223 SER A N 1
ATOM 984 C CA . SER A 1 127 ? 27.693 29.127 -5.053 1.00 11.53 223 SER A CA 1
ATOM 985 C C . SER A 1 127 ? 28.470 30.107 -5.937 1.00 12.18 223 SER A C 1
ATOM 986 O O . SER A 1 127 ? 28.063 31.256 -6.113 1.00 12.29 223 SER A O 1
ATOM 989 N N . ALA A 1 128 ? 29.578 29.649 -6.509 1.00 11.55 224 ALA A N 1
ATOM 990 C CA . ALA A 1 128 ? 30.389 30.505 -7.365 1.00 12.08 224 ALA A CA 1
ATOM 991 C C . ALA A 1 128 ? 29.812 30.646 -8.771 1.00 12.99 224 ALA A C 1
ATOM 992 O O . ALA A 1 128 ? 30.159 31.578 -9.495 1.00 13.90 224 ALA A O 1
ATOM 994 N N . THR A 1 129 ? 28.916 29.741 -9.150 1.00 14.01 225 THR A N 1
ATOM 995 C CA . THR A 1 129 ? 28.355 29.777 -10.497 1.00 15.06 225 THR A CA 1
ATOM 996 C C . THR A 1 129 ? 26.844 29.966 -10.621 1.00 16.24 225 THR A C 1
ATOM 997 O O . THR A 1 129 ? 26.353 30.310 -11.696 1.00 16.22 225 THR A O 1
ATOM 1001 N N . ALA A 1 130 ? 26.111 29.742 -9.536 1.00 15.40 226 ALA A N 1
ATOM 1002 C CA . ALA A 1 130 ? 24.655 29.863 -9.569 1.00 17.16 226 ALA A CA 1
ATOM 1003 C C . ALA A 1 130 ? 24.121 31.139 -10.218 1.00 18.11 226 ALA A C 1
ATOM 1004 O O . ALA A 1 130 ? 23.215 31.080 -11.050 1.00 19.76 226 ALA A O 1
ATOM 1006 N N . LEU A 1 131 ? 24.677 32.289 -9.849 1.00 17.52 227 LEU A N 1
ATOM 1007 C CA . LEU A 1 131 ? 24.207 33.558 -10.396 1.00 17.98 227 LEU A CA 1
ATOM 1008 C C . LEU A 1 131 ? 24.481 33.740 -11.890 1.00 18.80 227 LEU A C 1
ATOM 1009 O O . LEU A 1 131 ? 23.895 34.616 -12.530 1.00 18.94 227 LEU A O 1
ATOM 1014 N N . TYR A 1 132 ? 25.360 32.911 -12.443 1.00 18.50 228 TYR A N 1
ATOM 1015 C CA . TYR A 1 132 ? 25.693 32.986 -13.863 1.00 21.58 228 TYR A CA 1
ATOM 1016 C C . TYR A 1 132 ? 24.699 32.205 -14.717 1.00 25.16 228 TYR A C 1
ATOM 1017 O O . TYR A 1 132 ? 24.694 32.327 -15.942 1.00 27.01 228 TYR A O 1
ATOM 1026 N N . ARG A 1 133 ? 23.857 31.409 -14.066 1.00 28.73 229 ARG A N 1
ATOM 1027 C CA . ARG A 1 133 ? 22.861 30.608 -14.770 1.00 34.06 229 ARG A CA 1
ATOM 1028 C C . ARG A 1 133 ? 21.469 31.210 -14.619 1.00 35.05 229 ARG A C 1
ATOM 1029 O O . ARG A 1 133 ? 21.162 32.242 -15.216 1.00 37.10 229 ARG A O 1
ATOM 1037 N N . GLU A 1 141 ? 26.455 36.730 -25.203 1.00 45.75 237 GLU A N 1
ATOM 1038 C CA . GLU A 1 141 ? 25.871 36.676 -23.870 1.00 45.26 237 GLU A CA 1
ATOM 1039 C C . GLU A 1 141 ? 26.505 35.558 -23.052 1.00 43.96 237 GLU A C 1
ATOM 1040 O O . GLU A 1 141 ? 27.098 35.803 -22.001 1.00 43.47 237 GLU A O 1
ATOM 1046 N N . LEU A 1 142 ? 26.371 34.329 -23.541 1.00 41.51 238 LEU A N 1
ATOM 1047 C CA . LEU A 1 142 ? 26.937 33.170 -22.866 1.00 39.97 238 LEU A CA 1
ATOM 1048 C C . LEU A 1 142 ? 28.447 33.318 -22.725 1.00 38.07 238 LEU A C 1
ATOM 1049 O O . LEU A 1 142 ? 29.005 33.095 -21.651 1.00 36.76 238 LEU A O 1
ATOM 1054 N N . SER A 1 143 ? 29.105 33.693 -23.818 1.00 35.69 239 SER A N 1
ATOM 1055 C CA . SER A 1 143 ? 30.552 33.870 -23.813 1.00 33.46 239 SER A CA 1
ATOM 1056 C C . SER A 1 143 ? 30.947 35.005 -22.875 1.00 31.86 239 SER A C 1
ATOM 1057 O O . SER A 1 143 ? 32.013 34.973 -22.260 1.00 30.28 239 SER A O 1
ATOM 1060 N N . ALA A 1 144 ? 30.082 36.008 -22.769 1.00 29.26 240 ALA A N 1
ATOM 1061 C CA . ALA A 1 144 ? 30.344 37.146 -21.897 1.00 27.57 240 ALA A CA 1
ATOM 1062 C C . ALA A 1 144 ? 30.359 36.676 -20.446 1.00 26.33 240 ALA A C 1
ATOM 1063 O O . ALA A 1 144 ? 31.229 37.065 -19.665 1.00 24.83 240 ALA A O 1
ATOM 1065 N N . ARG A 1 145 ? 29.391 35.837 -20.095 1.00 24.47 241 ARG A N 1
ATOM 1066 C CA . ARG A 1 145 ? 29.298 35.308 -18.741 1.00 24.64 241 ARG A CA 1
ATOM 1067 C C . ARG A 1 145 ? 30.467 34.381 -18.436 1.00 23.05 241 ARG A C 1
ATOM 1068 O O . ARG A 1 145 ? 30.986 34.376 -17.321 1.00 21.52 241 ARG A O 1
ATOM 1076 N N . GLN A 1 146 ? 30.882 33.597 -19.427 1.00 21.32 242 GLN A N 1
ATOM 1077 C CA . GLN A 1 146 ? 31.991 32.675 -19.227 1.00 22.07 242 GLN A CA 1
ATOM 1078 C C . GLN A 1 146 ? 33.291 33.417 -18.946 1.00 19.58 242 GLN A C 1
ATOM 1079 O O . GLN A 1 146 ? 34.074 32.992 -18.098 1.00 17.88 242 GLN A O 1
ATOM 1093 N N . HIS A 1 148 ? 33.532 36.473 -17.684 1.00 15.35 244 HIS A N 1
ATOM 1094 C CA . HIS A 1 148 ? 33.382 37.135 -16.396 1.00 14.53 244 HIS A CA 1
ATOM 1095 C C . HIS A 1 148 ? 33.645 36.141 -15.264 1.00 13.42 244 HIS A C 1
ATOM 1096 O O . HIS A 1 148 ? 34.323 36.466 -14.290 1.00 11.85 244 HIS A O 1
ATOM 1103 N N . LEU A 1 149 ? 33.111 34.931 -15.400 1.00 12.32 245 LEU A N 1
ATOM 1104 C CA . LEU A 1 149 ? 33.313 33.894 -14.393 1.00 11.41 245 LEU A CA 1
ATOM 1105 C C . LEU A 1 149 ? 34.790 33.504 -14.341 1.00 11.45 245 LEU A C 1
ATOM 1106 O O . LEU A 1 149 ? 35.363 33.358 -13.263 1.00 11.37 245 LEU A O 1
ATOM 1111 N N . ALA A 1 150 ? 35.411 33.344 -15.506 1.00 11.75 246 ALA A N 1
ATOM 1112 C CA . ALA A 1 150 ? 36.822 32.976 -15.558 1.00 11.29 246 ALA A CA 1
ATOM 1113 C C . ALA A 1 150 ? 37.655 33.998 -14.791 1.00 11.07 246 ALA A C 1
ATOM 1114 O O . ALA A 1 150 ? 38.552 33.638 -14.032 1.00 10.62 246 ALA A O 1
ATOM 1116 N N . ARG A 1 151 ? 37.344 35.274 -14.985 1.00 11.10 247 ARG A N 1
ATOM 1117 C CA . ARG A 1 151 ? 38.064 36.337 -14.300 1.00 12.88 247 ARG A CA 1
ATOM 1118 C C . ARG A 1 151 ? 37.841 36.204 -12.795 1.00 11.48 247 ARG A C 1
ATOM 1119 O O . ARG A 1 151 ? 38.779 36.316 -12.005 1.00 11.35 247 ARG A O 1
ATOM 1127 N N . PHE A 1 152 ? 36.591 35.971 -12.406 1.00 9.96 248 PHE A N 1
ATOM 1128 C CA . PHE A 1 152 ? 36.257 35.809 -10.993 1.00 8.76 248 PHE A CA 1
ATOM 1129 C C . PHE A 1 152 ? 37.098 34.698 -10.367 1.00 8.86 248 PHE A C 1
ATOM 1130 O O . PHE A 1 152 ? 37.636 34.861 -9.274 1.00 9.14 248 PHE A O 1
ATOM 1138 N N . LEU A 1 153 ? 37.205 33.567 -11.059 1.00 9.66 249 LEU A N 1
ATOM 1139 C CA . LEU A 1 153 ? 37.971 32.435 -10.542 1.00 9.31 249 LEU A CA 1
ATOM 1140 C C . LEU A 1 153 ? 39.462 32.744 -10.429 1.00 10.28 249 LEU A C 1
ATOM 1141 O O . LEU A 1 153 ? 40.126 32.268 -9.505 1.00 9.43 249 LEU A O 1
ATOM 1146 N N . ARG A 1 154 ? 39.999 33.536 -11.355 1.00 9.79 250 ARG A N 1
ATOM 1147 C CA . ARG A 1 154 ? 41.410 33.897 -11.270 1.00 9.23 250 ARG A CA 1
ATOM 1148 C C . ARG A 1 154 ? 41.617 34.851 -10.087 1.00 9.42 250 ARG A C 1
ATOM 1149 O O . ARG A 1 154 ? 42.674 34.852 -9.461 1.00 10.80 250 ARG A O 1
ATOM 1165 N N . LEU A 1 156 ? 39.946 34.708 -7.306 1.00 8.09 252 LEU A N 1
ATOM 1166 C CA . LEU A 1 156 ? 39.936 33.873 -6.109 1.00 8.04 252 LEU A CA 1
ATOM 1167 C C . LEU A 1 156 ? 41.314 33.262 -5.899 1.00 9.42 252 LEU A C 1
ATOM 1168 O O . LEU A 1 156 ? 41.800 33.177 -4.771 1.00 9.61 252 LEU A O 1
ATOM 1173 N N . LEU A 1 157 ? 41.944 32.834 -6.990 1.00 9.24 253 LEU A N 1
ATOM 1174 C CA . LEU A 1 157 ? 43.271 32.239 -6.910 1.00 11.62 253 LEU A CA 1
ATOM 1175 C C . LEU A 1 157 ? 44.276 33.279 -6.413 1.00 11.13 253 LEU A C 1
ATOM 1176 O O . LEU A 1 157 ? 45.169 32.960 -5.627 1.00 11.41 253 LEU A O 1
ATOM 1181 N N . ARG A 1 158 ? 44.129 34.520 -6.871 1.00 11.69 254 ARG A N 1
ATOM 1182 C CA . ARG A 1 158 ? 45.022 35.600 -6.450 1.00 13.18 254 ARG A CA 1
ATOM 1183 C C . ARG A 1 158 ? 44.860 35.835 -4.943 1.00 12.40 254 ARG A C 1
ATOM 1184 O O . ARG A 1 158 ? 45.843 36.054 -4.233 1.00 13.42 254 ARG A O 1
ATOM 1192 N N . LEU A 1 159 ? 43.623 35.788 -4.452 1.00 11.26 255 LEU A N 1
ATOM 1193 C CA . LEU A 1 159 ? 43.383 35.977 -3.023 1.00 11.62 255 LEU A CA 1
ATOM 1194 C C . LEU A 1 159 ? 44.043 34.852 -2.226 1.00 12.01 255 LEU A C 1
ATOM 1195 O O . LEU A 1 159 ? 44.672 35.103 -1.197 1.00 10.55 255 LEU A O 1
ATOM 1200 N N . ALA A 1 160 ? 43.901 33.616 -2.701 1.00 12.67 256 ALA A N 1
ATOM 1201 C CA . ALA A 1 160 ? 44.507 32.474 -2.017 1.00 14.15 256 ALA A CA 1
ATOM 1202 C C . ALA A 1 160 ? 46.029 32.614 -1.996 1.00 15.50 256 ALA A C 1
ATOM 1203 O O . ALA A 1 160 ? 46.671 32.310 -0.988 1.00 17.69 256 ALA A O 1
ATOM 1205 N N . ASP A 1 161 ? 46.601 33.077 -3.106 1.00 16.20 257 ASP A N 1
ATOM 1206 C CA . ASP A 1 161 ? 48.050 33.266 -3.209 1.00 18.87 257 ASP A CA 1
ATOM 1207 C C . ASP A 1 161 ? 48.536 34.380 -2.296 1.00 18.97 257 ASP A C 1
ATOM 1208 O O . ASP A 1 161 ? 49.505 34.227 -1.552 1.00 19.55 257 ASP A O 1
ATOM 1213 N N . GLU A 1 162 ? 47.852 35.512 -2.374 1.00 15.45 258 GLU A N 1
ATOM 1214 C CA . GLU A 1 162 ? 48.214 36.695 -1.613 1.00 15.96 258 GLU A CA 1
ATOM 1215 C C . GLU A 1 162 ? 48.098 36.580 -0.100 1.00 15.06 258 GLU A C 1
ATOM 1216 O O . GLU A 1 162 ? 49.035 36.918 0.627 1.00 14.21 258 GLU A O 1
ATOM 1222 N N . PHE A 1 163 ? 46.953 36.092 0.365 1.00 12.81 259 PHE A N 1
ATOM 1223 C CA . PHE A 1 163 ? 46.678 36.003 1.794 1.00 12.40 259 PHE A CA 1
ATOM 1224 C C . PHE A 1 163 ? 46.828 34.642 2.461 1.00 13.00 259 PHE A C 1
ATOM 1225 O O . PHE A 1 163 ? 46.724 34.539 3.684 1.00 14.38 259 PHE A O 1
ATOM 1233 N N . GLY A 1 164 ? 47.068 33.604 1.668 1.00 12.99 260 GLY A N 1
ATOM 1234 C CA . GLY A 1 164 ? 47.242 32.276 2.227 1.00 13.13 260 GLY A CA 1
ATOM 1235 C C . GLY A 1 164 ? 45.980 31.705 2.844 1.00 14.85 260 GLY A C 1
ATOM 1236 O O . GLY A 1 164 ? 46.039 30.916 3.785 1.00 17.57 260 GLY A O 1
ATOM 1237 N N . VAL A 1 165 ? 44.832 32.120 2.330 1.00 12.38 261 VAL A N 1
ATOM 1238 C CA . VAL A 1 165 ? 43.568 31.615 2.843 1.00 11.17 261 VAL A CA 1
ATOM 1239 C C . VAL A 1 165 ? 43.118 30.429 2.021 1.00 10.55 261 VAL A C 1
ATOM 1240 O O . VAL A 1 165 ? 43.524 30.265 0.871 1.00 11.12 261 VAL A O 1
ATOM 1244 N N . ALA A 1 166 ? 42.285 29.594 2.623 1.00 8.95 262 ALA A N 1
ATOM 1245 C CA . ALA A 1 166 ? 41.727 28.464 1.911 1.00 7.48 262 ALA A CA 1
ATOM 1246 C C . ALA A 1 166 ? 40.508 29.059 1.224 1.00 8.31 262 ALA A C 1
ATOM 1247 O O . ALA A 1 166 ? 39.759 29.815 1.842 1.00 11.69 262 ALA A O 1
ATOM 1249 N N . VAL A 1 167 ? 40.322 28.746 -0.053 1.00 6.91 263 VAL A N 1
ATOM 1250 C CA . VAL A 1 167 ? 39.160 29.236 -0.781 1.00 8.79 263 VAL A CA 1
ATOM 1251 C C . VAL A 1 167 ? 38.330 28.020 -1.150 1.00 7.77 263 VAL A C 1
ATOM 1252 O O . VAL A 1 167 ? 38.807 27.124 -1.842 1.00 10.31 263 VAL A O 1
ATOM 1256 N N . VAL A 1 168 ? 37.094 27.984 -0.664 1.00 8.77 264 VAL A N 1
ATOM 1257 C CA . VAL A 1 168 ? 36.196 26.870 -0.933 1.00 8.22 264 VAL A CA 1
ATOM 1258 C C . VAL A 1 168 ? 34.984 27.389 -1.686 1.00 9.72 264 VAL A C 1
ATOM 1259 O O . VAL A 1 168 ? 34.284 28.280 -1.205 1.00 11.71 264 VAL A O 1
ATOM 1263 N N . ILE A 1 169 ? 34.738 26.837 -2.868 1.00 10.40 265 ILE A N 1
ATOM 1264 C CA . ILE A 1 169 ? 33.600 27.263 -3.660 1.00 10.29 265 ILE A CA 1
ATOM 1265 C C . ILE A 1 169 ? 32.748 26.063 -4.034 1.00 10.17 265 ILE A C 1
ATOM 1266 O O . ILE A 1 169 ? 33.236 24.935 -4.084 1.00 9.91 265 ILE A O 1
ATOM 1271 N N . THR A 1 170 ? 31.470 26.305 -4.282 1.00 8.88 266 THR A N 1
ATOM 1272 C CA . THR A 1 170 ? 30.584 25.225 -4.676 1.00 9.58 266 THR A CA 1
ATOM 1273 C C . THR A 1 170 ? 30.161 25.483 -6.112 1.00 11.50 266 THR A C 1
ATOM 1274 O O . THR A 1 170 ? 30.132 26.628 -6.565 1.00 12.79 266 THR A O 1
ATOM 1278 N N . ASN A 1 171 ? 29.850 24.410 -6.828 1.00 12.20 267 ASN A N 1
ATOM 1279 C CA . ASN A 1 171 ? 29.465 24.504 -8.227 1.00 13.60 267 ASN A CA 1
ATOM 1280 C C . ASN A 1 171 ? 28.391 23.458 -8.494 1.00 15.70 267 ASN A C 1
ATOM 1281 O O . ASN A 1 171 ? 28.267 22.495 -7.738 1.00 15.21 267 ASN A O 1
ATOM 1286 N N . ALA A 1 197 ? 40.359 24.063 -14.750 1.00 25.75 293 ALA A N 1
ATOM 1287 C CA . ALA A 1 197 ? 40.748 24.289 -13.361 1.00 26.09 293 ALA A CA 1
ATOM 1288 C C . ALA A 1 197 ? 42.263 24.395 -13.226 1.00 26.19 293 ALA A C 1
ATOM 1289 O O . ALA A 1 197 ? 43.008 23.745 -13.960 1.00 26.65 293 ALA A O 1
ATOM 1291 N N . HIS A 1 198 ? 42.712 25.216 -12.283 1.00 24.21 294 HIS A N 1
ATOM 1292 C CA . HIS A 1 198 ? 44.140 25.393 -12.051 1.00 23.37 294 HIS A CA 1
ATOM 1293 C C . HIS A 1 198 ? 44.713 24.110 -11.463 1.00 21.69 294 HIS A C 1
ATOM 1294 O O . HIS A 1 198 ? 43.996 23.323 -10.841 1.00 20.98 294 HIS A O 1
ATOM 1301 N N . ALA A 1 199 ? 46.006 23.897 -11.672 1.00 20.58 295 ALA A N 1
ATOM 1302 C CA . ALA A 1 199 ? 46.677 22.704 -11.173 1.00 20.25 295 ALA A CA 1
ATOM 1303 C C . ALA A 1 199 ? 46.534 22.525 -9.662 1.00 19.38 295 ALA A C 1
ATOM 1304 O O . ALA A 1 199 ? 46.484 21.397 -9.170 1.00 20.16 295 ALA A O 1
ATOM 1306 N N . SER A 1 200 ? 46.451 23.632 -8.930 1.00 18.12 296 SER A N 1
ATOM 1307 C CA . SER A 1 200 ? 46.341 23.574 -7.472 1.00 17.16 296 SER A CA 1
ATOM 1308 C C . SER A 1 200 ? 44.929 23.347 -6.943 1.00 18.00 296 SER A C 1
ATOM 1309 O O . SER A 1 200 ? 44.744 23.083 -5.755 1.00 17.02 296 SER A O 1
ATOM 1312 N N . THR A 1 201 ? 43.934 23.438 -7.816 1.00 15.86 297 THR A N 1
ATOM 1313 C CA . THR A 1 201 ? 42.552 23.259 -7.393 1.00 16.19 297 THR A CA 1
ATOM 1314 C C . THR A 1 201 ? 42.186 21.804 -7.121 1.00 16.88 297 THR A C 1
ATOM 1315 O O . THR A 1 201 ? 42.511 20.910 -7.899 1.00 19.37 297 THR A O 1
ATOM 1319 N N . THR A 1 202 ? 41.522 21.579 -5.993 1.00 14.80 298 THR A N 1
ATOM 1320 C CA . THR A 1 202 ? 41.072 20.248 -5.609 1.00 14.89 298 THR A CA 1
ATOM 1321 C C . THR A 1 202 ? 39.581 20.203 -5.890 1.00 13.32 298 THR A C 1
ATOM 1322 O O . THR A 1 202 ? 38.838 21.043 -5.398 1.00 12.51 298 THR A O 1
ATOM 1326 N N . ARG A 1 203 ? 39.149 19.232 -6.688 1.00 13.14 299 ARG A N 1
ATOM 1327 C CA . ARG A 1 203 ? 37.735 19.094 -7.007 1.00 13.42 299 ARG A CA 1
ATOM 1328 C C . ARG A 1 203 ? 37.101 17.919 -6.276 1.00 13.27 299 ARG A C 1
ATOM 1329 O O . ARG A 1 203 ? 37.580 16.785 -6.365 1.00 16.01 299 ARG A O 1
ATOM 1337 N N . LEU A 1 204 ? 36.024 18.201 -5.550 1.00 11.42 300 LEU A N 1
ATOM 1338 C CA . LEU A 1 204 ? 35.302 17.181 -4.799 1.00 12.66 300 LEU A CA 1
ATOM 1339 C C . LEU A 1 204 ? 33.913 17.004 -5.391 1.00 13.73 300 LEU A C 1
ATOM 1340 O O . LEU A 1 204 ? 33.200 17.981 -5.615 1.00 14.00 300 LEU A O 1
ATOM 1345 N N . TYR A 1 205 ? 33.531 15.756 -5.649 1.00 13.54 301 TYR A N 1
ATOM 1346 C CA . TYR A 1 205 ? 32.213 15.463 -6.197 1.00 13.49 301 TYR A CA 1
ATOM 1347 C C . TYR A 1 205 ? 31.390 14.768 -5.122 1.00 13.26 301 TYR A C 1
ATOM 1348 O O . TYR A 1 205 ? 31.678 13.634 -4.741 1.00 14.37 301 TYR A O 1
ATOM 1357 N N . LEU A 1 206 ? 30.369 15.465 -4.633 1.00 11.70 302 LEU A N 1
ATOM 1358 C CA . LEU A 1 206 ? 29.518 14.945 -3.570 1.00 12.66 302 LEU A CA 1
ATOM 1359 C C . LEU A 1 206 ? 28.221 14.332 -4.081 1.00 14.19 302 LEU A C 1
ATOM 1360 O O . LEU A 1 206 ? 27.629 14.816 -5.046 1.00 15.47 302 LEU A O 1
ATOM 1365 N N . ARG A 1 207 ? 27.783 13.264 -3.427 1.00 14.19 303 ARG A N 1
ATOM 1366 C CA . ARG A 1 207 ? 26.531 12.624 -3.796 1.00 16.12 303 ARG A CA 1
ATOM 1367 C C . ARG A 1 207 ? 25.846 12.099 -2.543 1.00 17.08 303 ARG A C 1
ATOM 1368 O O . ARG A 1 207 ? 26.469 11.966 -1.485 1.00 15.73 303 ARG A O 1
ATOM 1376 N N . LYS A 1 208 ? 24.556 11.810 -2.659 1.00 16.79 304 LYS A N 1
ATOM 1377 C CA . LYS A 1 208 ? 23.812 11.334 -1.511 1.00 17.94 304 LYS A CA 1
ATOM 1378 C C . LYS A 1 208 ? 24.025 9.868 -1.172 1.00 16.85 304 LYS A C 1
ATOM 1379 O O . LYS A 1 208 ? 24.151 9.015 -2.055 1.00 18.41 304 LYS A O 1
ATOM 1385 N N . GLY A 1 209 ? 24.089 9.604 0.128 1.00 16.74 305 GLY A N 1
ATOM 1386 C CA . GLY A 1 209 ? 24.237 8.254 0.637 1.00 16.44 305 GLY A CA 1
ATOM 1387 C C . GLY A 1 209 ? 22.957 7.994 1.404 1.00 16.49 305 GLY A C 1
ATOM 1388 O O . GLY A 1 209 ? 22.066 8.843 1.414 1.00 16.52 305 GLY A O 1
ATOM 1389 N N . ARG A 1 210 ? 22.838 6.844 2.057 1.00 17.03 306 ARG A N 1
ATOM 1390 C CA . ARG A 1 210 ? 21.614 6.569 2.798 1.00 18.22 306 ARG A CA 1
ATOM 1391 C C . ARG A 1 210 ? 21.448 7.493 4.002 1.00 16.95 306 ARG A C 1
ATOM 1392 O O . ARG A 1 210 ? 22.409 7.795 4.710 1.00 16.27 306 ARG A O 1
ATOM 1400 N N . GLY A 1 211 ? 20.220 7.954 4.221 1.00 16.74 307 GLY A N 1
ATOM 1401 C CA . GLY A 1 211 ? 19.946 8.824 5.350 1.00 14.78 307 GLY A CA 1
ATOM 1402 C C . GLY A 1 211 ? 20.798 10.080 5.393 1.00 16.48 307 GLY A C 1
ATOM 1403 O O . GLY A 1 211 ? 20.848 10.843 4.426 1.00 15.11 307 GLY A O 1
ATOM 1404 N N . GLU A 1 212 ? 21.476 10.289 6.519 1.00 16.48 308 GLU A N 1
ATOM 1405 C CA . GLU A 1 212 ? 22.318 11.467 6.694 1.00 17.56 308 GLU A CA 1
ATOM 1406 C C . GLU A 1 212 ? 23.726 11.301 6.132 1.00 16.66 308 GLU A C 1
ATOM 1407 O O . GLU A 1 212 ? 24.532 12.235 6.185 1.00 15.98 308 GLU A O 1
ATOM 1413 N N . THR A 1 213 ? 24.032 10.127 5.586 1.00 14.19 309 THR A N 1
ATOM 1414 C CA . THR A 1 213 ? 25.367 9.899 5.044 1.00 15.36 309 THR A CA 1
ATOM 1415 C C . THR A 1 213 ? 25.507 10.461 3.637 1.00 14.74 309 THR A C 1
ATOM 1416 O O . THR A 1 213 ? 24.535 10.565 2.886 1.00 14.98 309 THR A O 1
ATOM 1420 N N . ARG A 1 214 ? 26.730 10.843 3.296 1.00 14.85 310 ARG A N 1
ATOM 1421 C CA . ARG A 1 214 ? 27.027 11.410 1.989 1.00 14.16 310 ARG A CA 1
ATOM 1422 C C . ARG A 1 214 ? 28.362 10.846 1.532 1.00 13.62 310 ARG A C 1
ATOM 1423 O O . ARG A 1 214 ? 29.150 10.355 2.343 1.00 14.37 310 ARG A O 1
ATOM 1431 N N . ILE A 1 215 ? 28.619 10.911 0.234 1.00 13.83 311 ILE A N 1
ATOM 1432 C CA . ILE A 1 215 ? 29.871 10.404 -0.297 1.00 15.05 311 ILE A CA 1
ATOM 1433 C C . ILE A 1 215 ? 30.599 11.477 -1.095 1.00 14.37 311 ILE A C 1
ATOM 1434 O O . ILE A 1 215 ? 29.989 12.222 -1.866 1.00 14.03 311 ILE A O 1
ATOM 1439 N N . CYS A 1 216 ? 31.907 11.560 -0.884 1.00 13.85 312 CYS A N 1
ATOM 1440 C CA . CYS A 1 216 ? 32.741 12.519 -1.588 1.00 13.35 312 CYS A CA 1
ATOM 1441 C C . CYS A 1 216 ? 33.718 11.728 -2.440 1.00 14.32 312 CYS A C 1
ATOM 1442 O O . CYS A 1 216 ? 34.361 10.793 -1.956 1.00 14.42 312 CYS A O 1
ATOM 1445 N N . LYS A 1 217 ? 33.825 12.097 -3.710 1.00 14.16 313 LYS A N 1
ATOM 1446 C CA . LYS A 1 217 ? 34.733 11.408 -4.610 1.00 15.69 313 LYS A CA 1
ATOM 1447 C C . LYS A 1 217 ? 35.692 12.396 -5.258 1.00 16.66 313 LYS A C 1
ATOM 1448 O O . LYS A 1 217 ? 35.300 13.510 -5.610 1.00 15.05 313 LYS A O 1
ATOM 1454 N N . ILE A 1 218 ? 36.950 11.985 -5.391 1.00 17.72 314 ILE A N 1
ATOM 1455 C CA . ILE A 1 218 ? 37.977 12.812 -6.016 1.00 22.21 314 ILE A CA 1
ATOM 1456 C C . ILE A 1 218 ? 38.580 12.015 -7.169 1.00 26.09 314 ILE A C 1
ATOM 1457 O O . ILE A 1 218 ? 38.628 10.785 -7.119 1.00 24.64 314 ILE A O 1
ATOM 1462 N N . TYR A 1 219 ? 39.047 12.718 -8.197 1.00 31.43 315 TYR A N 1
ATOM 1463 C CA . TYR A 1 219 ? 39.607 12.073 -9.383 1.00 37.29 315 TYR A CA 1
ATOM 1464 C C . TYR A 1 219 ? 41.089 12.288 -9.656 1.00 41.54 315 TYR A C 1
ATOM 1465 O O . TYR A 1 219 ? 41.827 12.818 -8.823 1.00 42.77 315 TYR A O 1
ATOM 1474 N N . ASP A 1 220 ? 41.488 11.867 -10.857 1.00 45.11 316 ASP A N 1
ATOM 1475 C CA . ASP A 1 220 ? 42.856 11.955 -11.364 1.00 48.76 316 ASP A CA 1
ATOM 1476 C C . ASP A 1 220 ? 43.901 12.364 -10.339 1.00 50.29 316 ASP A C 1
ATOM 1477 O O . ASP A 1 220 ? 44.235 13.541 -10.202 1.00 50.40 316 ASP A O 1
ATOM 1482 N N . SER A 1 221 ? 44.419 11.370 -9.628 1.00 51.63 317 SER A N 1
ATOM 1483 C CA . SER A 1 221 ? 45.433 11.596 -8.611 1.00 53.06 317 SER A CA 1
ATOM 1484 C C . SER A 1 221 ? 46.563 10.596 -8.817 1.00 53.83 317 SER A C 1
ATOM 1485 O O . SER A 1 221 ? 46.346 9.385 -8.752 1.00 54.39 317 SER A O 1
ATOM 1488 N N . PRO A 1 222 ? 47.786 11.088 -9.079 1.00 54.06 318 PRO A N 1
ATOM 1489 C CA . PRO A 1 222 ? 48.940 10.210 -9.291 1.00 53.91 318 PRO A CA 1
ATOM 1490 C C . PRO A 1 222 ? 49.057 9.138 -8.213 1.00 53.87 318 PRO A C 1
ATOM 1491 O O . PRO A 1 222 ? 49.799 8.167 -8.365 1.00 54.39 318 PRO A O 1
ATOM 1495 N N . CYS A 1 223 ? 48.320 9.321 -7.123 1.00 53.04 319 CYS A N 1
ATOM 1496 C CA . CYS A 1 223 ? 48.323 8.365 -6.025 1.00 52.44 319 CYS A CA 1
ATOM 1497 C C . CYS A 1 223 ? 47.226 7.326 -6.247 1.00 52.16 319 CYS A C 1
ATOM 1498 O O . CYS A 1 223 ? 47.417 6.143 -5.975 1.00 52.41 319 CYS A O 1
ATOM 1501 N N . LEU A 1 224 ? 46.079 7.776 -6.749 1.00 51.37 320 LEU A N 1
ATOM 1502 C CA . LEU A 1 224 ? 44.950 6.890 -7.020 1.00 50.25 320 LEU A CA 1
ATOM 1503 C C . LEU A 1 224 ? 44.024 7.519 -8.057 1.00 48.37 320 LEU A C 1
ATOM 1504 O O . LEU A 1 224 ? 43.617 8.673 -7.917 1.00 48.51 320 LEU A O 1
ATOM 1509 N N . PRO A 1 225 ? 43.681 6.769 -9.117 1.00 46.71 321 PRO A N 1
ATOM 1510 C CA . PRO A 1 225 ? 42.795 7.290 -10.162 1.00 44.43 321 PRO A CA 1
ATOM 1511 C C . PRO A 1 225 ? 41.545 7.927 -9.562 1.00 41.95 321 PRO A C 1
ATOM 1512 O O . PRO A 1 225 ? 41.167 9.042 -9.924 1.00 40.86 321 PRO A O 1
ATOM 1516 N N . GLU A 1 226 ? 40.911 7.205 -8.644 1.00 39.09 322 GLU A N 1
ATOM 1517 C CA . GLU A 1 226 ? 39.708 7.686 -7.978 1.00 36.24 322 GLU A CA 1
ATOM 1518 C C . GLU A 1 226 ? 39.744 7.232 -6.526 1.00 32.58 322 GLU A C 1
ATOM 1519 O O . GLU A 1 226 ? 40.264 6.161 -6.213 1.00 31.65 322 GLU A O 1
ATOM 1525 N N . ALA A 1 227 ? 39.197 8.054 -5.641 1.00 26.73 323 ALA A N 1
ATOM 1526 C CA . ALA A 1 227 ? 39.151 7.722 -4.227 1.00 23.49 323 ALA A CA 1
ATOM 1527 C C . ALA A 1 227 ? 37.874 8.311 -3.655 1.00 21.23 323 ALA A C 1
ATOM 1528 O O . ALA A 1 227 ? 37.432 9.382 -4.074 1.00 18.44 323 ALA A O 1
ATOM 1530 N N . GLU A 1 228 ? 37.274 7.606 -2.706 1.00 20.46 324 GLU A N 1
ATOM 1531 C CA . GLU A 1 228 ? 36.043 8.077 -2.100 1.00 21.25 324 GLU A CA 1
ATOM 1532 C C . GLU A 1 228 ? 36.074 7.951 -0.589 1.00 20.52 324 GLU A C 1
ATOM 1533 O O . GLU A 1 228 ? 36.831 7.158 -0.029 1.00 21.51 324 GLU A O 1
ATOM 1539 N N . ALA A 1 229 ? 35.237 8.746 0.061 1.00 18.38 325 ALA A N 1
ATOM 1540 C CA . ALA A 1 229 ? 35.120 8.719 1.505 1.00 18.27 325 ALA A CA 1
ATOM 1541 C C . ALA A 1 229 ? 33.684 9.064 1.855 1.00 17.32 325 ALA A C 1
ATOM 1542 O O . ALA A 1 229 ? 33.044 9.869 1.178 1.00 16.37 325 ALA A O 1
ATOM 1560 N N . PHE A 1 231 ? 30.837 10.432 4.728 1.00 14.66 327 PHE A N 1
ATOM 1561 C CA . PHE A 1 231 ? 30.746 11.333 5.859 1.00 13.34 327 PHE A CA 1
ATOM 1562 C C . PHE A 1 231 ? 29.267 11.509 6.158 1.00 13.91 327 PHE A C 1
ATOM 1563 O O . PHE A 1 231 ? 28.416 10.945 5.466 1.00 13.73 327 PHE A O 1
ATOM 1571 N N . ALA A 1 232 ? 28.952 12.254 7.205 1.00 13.81 328 ALA A N 1
ATOM 1572 C CA . ALA A 1 232 ? 27.560 12.464 7.558 1.00 13.68 328 ALA A CA 1
ATOM 1573 C C . ALA A 1 232 ? 27.306 13.919 7.893 1.00 14.38 328 ALA A C 1
ATOM 1574 O O . ALA A 1 232 ? 28.210 14.631 8.326 1.00 14.71 328 ALA A O 1
ATOM 1576 N N . ILE A 1 233 ? 26.077 14.365 7.668 1.00 14.86 329 ILE A N 1
ATOM 1577 C CA . ILE A 1 233 ? 25.715 15.732 7.995 1.00 16.92 329 ILE A CA 1
ATOM 1578 C C . ILE A 1 233 ? 24.784 15.663 9.201 1.00 17.32 329 ILE A C 1
ATOM 1579 O O . ILE A 1 233 ? 23.758 14.979 9.179 1.00 18.02 329 ILE A O 1
ATOM 1584 N N . ASN A 1 234 ? 25.170 16.349 10.268 1.00 17.70 330 ASN A N 1
ATOM 1585 C CA . ASN A 1 234 ? 24.391 16.352 11.497 1.00 18.00 330 ASN A CA 1
ATOM 1586 C C . ASN A 1 234 ? 23.979 17.767 11.883 1.00 18.09 330 ASN A C 1
ATOM 1587 O O . ASN A 1 234 ? 24.365 18.743 11.235 1.00 16.82 330 ASN A O 1
ATOM 1592 N N . ALA A 1 235 ? 23.195 17.868 12.951 1.00 18.79 331 ALA A N 1
ATOM 1593 C CA . ALA A 1 235 ? 22.727 19.156 13.441 1.00 19.16 331 ALA A CA 1
ATOM 1594 C C . ALA A 1 235 ? 23.901 20.037 13.837 1.00 18.41 331 ALA A C 1
ATOM 1595 O O . ALA A 1 235 ? 23.822 21.261 13.740 1.00 19.60 331 ALA A O 1
ATOM 1597 N N . ASP A 1 236 ? 24.989 19.416 14.288 1.00 18.22 332 ASP A N 1
ATOM 1598 C CA . ASP A 1 236 ? 26.168 20.170 14.688 1.00 17.37 332 ASP A CA 1
ATOM 1599 C C . ASP A 1 236 ? 27.311 20.053 13.689 1.00 16.67 332 ASP A C 1
ATOM 1600 O O . ASP A 1 236 ? 28.483 20.038 14.065 1.00 15.11 332 ASP A O 1
ATOM 1605 N N . GLY A 1 237 ? 26.959 19.960 12.410 1.00 15.38 333 GLY A N 1
ATOM 1606 C CA . GLY A 1 237 ? 27.974 19.897 11.375 1.00 15.75 333 GLY A CA 1
ATOM 1607 C C . GLY A 1 237 ? 28.344 18.547 10.796 1.00 13.57 333 GLY A C 1
ATOM 1608 O O . GLY A 1 237 ? 27.752 17.513 11.111 1.00 14.77 333 GLY A O 1
ATOM 1609 N N . VAL A 1 238 ? 29.346 18.580 9.924 1.00 11.52 334 VAL A N 1
ATOM 1610 C CA . VAL A 1 238 ? 29.844 17.391 9.254 1.00 10.99 334 VAL A CA 1
ATOM 1611 C C . VAL A 1 238 ? 30.614 16.499 10.218 1.00 11.60 334 VAL A C 1
ATOM 1612 O O . VAL A 1 238 ? 31.450 16.965 10.989 1.00 12.63 334 VAL A O 1
ATOM 1616 N N . GLY A 1 239 ? 30.301 15.209 10.181 1.00 12.25 335 GLY A N 1
ATOM 1617 C CA . GLY A 1 239 ? 30.975 14.252 11.036 1.00 12.89 335 GLY A CA 1
ATOM 1618 C C . GLY A 1 239 ? 31.193 12.971 10.259 1.00 13.23 335 GLY A C 1
ATOM 1619 O O . GLY A 1 239 ? 30.982 12.931 9.048 1.00 13.01 335 GLY A O 1
ATOM 1620 N N . ASP A 1 240 ? 31.618 11.916 10.938 1.00 15.14 336 ASP A N 1
ATOM 1621 C CA . ASP A 1 240 ? 31.834 10.660 10.244 1.00 16.51 336 ASP A CA 1
ATOM 1622 C C . ASP A 1 240 ? 30.561 9.835 10.172 1.00 16.78 336 ASP A C 1
ATOM 1623 O O . ASP A 1 240 ? 29.688 9.936 11.034 1.00 16.77 336 ASP A O 1
ATOM 1628 N N . ALA A 1 241 ? 30.451 9.039 9.116 1.00 16.17 337 ALA A N 1
ATOM 1629 C CA . ALA A 1 241 ? 29.285 8.195 8.920 1.00 17.98 337 ALA A CA 1
ATOM 1630 C C . ALA A 1 241 ? 29.322 7.053 9.926 1.00 19.32 337 ALA A C 1
ATOM 1631 O O . ALA A 1 241 ? 30.376 6.472 10.181 1.00 18.99 337 ALA A O 1
ATOM 1633 N N . LYS A 1 242 ? 28.163 6.738 10.490 1.00 20.19 338 LYS A N 1
ATOM 1634 C CA . LYS A 1 242 ? 28.053 5.676 11.479 1.00 22.21 338 LYS A CA 1
ATOM 1635 C C . LYS A 1 242 ? 26.946 4.702 11.099 1.00 23.93 338 LYS A C 1
ATOM 1636 O O . LYS A 1 242 ? 25.977 5.080 10.437 1.00 22.40 338 LYS A O 1
ATOM 1642 N N . ASP A 1 243 ? 27.093 3.447 11.508 1.00 25.44 339 ASP A N 1
ATOM 1643 C CA . ASP A 1 243 ? 26.068 2.452 11.228 1.00 27.67 339 ASP A CA 1
ATOM 1644 C C . ASP A 1 243 ? 25.169 2.347 12.456 1.00 28.80 339 ASP A C 1
ATOM 1645 O O . ASP A 1 243 ? 24.424 1.352 12.570 1.00 28.88 339 ASP A O 1
ATOM 1651 N N A PRO B 2 3 ? 24.293 51.611 1.883 0.50 34.39 1519 PRO B N 1
ATOM 1652 N N B PRO B 2 3 ? 25.010 52.092 1.661 0.50 38.05 1519 PRO B N 1
ATOM 1653 C CA A PRO B 2 3 ? 23.845 50.392 1.173 0.50 35.12 1519 PRO B CA 1
ATOM 1654 C CA B PRO B 2 3 ? 24.029 50.997 1.887 0.50 37.02 1519 PRO B CA 1
ATOM 1655 C C A PRO B 2 3 ? 24.307 49.154 1.952 0.50 35.98 1519 PRO B C 1
ATOM 1656 C C B PRO B 2 3 ? 24.595 49.927 2.807 0.50 36.73 1519 PRO B C 1
ATOM 1657 O O A PRO B 2 3 ? 25.171 48.407 1.497 0.50 37.38 1519 PRO B O 1
ATOM 1658 O O B PRO B 2 3 ? 25.750 49.985 3.197 0.50 37.75 1519 PRO B O 1
ATOM 1665 N N . THR B 2 4 ? 23.744 48.961 3.142 1.00 35.07 1520 THR B N 1
ATOM 1666 C CA . THR B 2 4 ? 24.098 47.838 4.013 1.00 33.12 1520 THR B CA 1
ATOM 1667 C C . THR B 2 4 ? 23.952 46.477 3.357 1.00 31.94 1520 THR B C 1
ATOM 1668 O O . THR B 2 4 ? 24.698 45.547 3.676 1.00 31.26 1520 THR B O 1
ATOM 1672 N N . LEU B 2 5 ? 23.026 46.379 2.411 1.00 28.07 1521 LEU B N 1
ATOM 1673 C CA . LEU B 2 5 ? 22.780 45.125 1.720 1.00 27.74 1521 LEU B CA 1
ATOM 1674 C C . LEU B 2 5 ? 23.899 44.613 0.817 1.00 26.48 1521 LEU B C 1
ATOM 1675 O O . LEU B 2 5 ? 23.957 43.416 0.532 1.00 26.28 1521 LEU B O 1
ATOM 1680 N N . LEU B 2 6 ? 24.783 45.500 0.373 1.00 25.12 1522 LEU B N 1
ATOM 1681 C CA . LEU B 2 6 ? 25.854 45.093 -0.529 1.00 24.52 1522 LEU B CA 1
ATOM 1682 C C . LEU B 2 6 ? 27.221 44.871 0.115 1.00 23.01 1522 LEU B C 1
ATOM 1683 O O . LEU B 2 6 ? 28.192 44.588 -0.584 1.00 23.87 1522 LEU B O 1
ATOM 1688 N N . GLY B 2 7 ? 27.303 44.997 1.436 1.00 21.25 1523 GLY B N 1
ATOM 1689 C CA . GLY B 2 7 ? 28.572 44.787 2.114 1.00 19.07 1523 GLY B CA 1
ATOM 1690 C C . GLY B 2 7 ? 28.527 43.565 3.013 1.00 16.93 1523 GLY B C 1
ATOM 1691 O O . GLY B 2 7 ? 27.592 42.769 2.933 1.00 18.20 1523 GLY B O 1
ATOM 1692 N N . PHE B 2 8 ? 29.531 43.414 3.872 1.00 15.85 1524 PHE B N 1
ATOM 1693 C CA . PHE B 2 8 ? 29.590 42.278 4.791 1.00 13.68 1524 PHE B CA 1
ATOM 1694 C C . PHE B 2 8 ? 29.088 42.622 6.188 1.00 12.65 1524 PHE B C 1
ATOM 1695 O O . PHE B 2 8 ? 29.194 43.762 6.635 1.00 13.98 1524 PHE B O 1
ATOM 1703 N N . HIS B 2 9 ? 28.547 41.613 6.865 1.00 11.84 1525 HIS B N 1
ATOM 1704 C CA . HIS B 2 9 ? 28.078 41.733 8.241 1.00 13.15 1525 HIS B CA 1
ATOM 1705 C C . HIS B 2 9 ? 28.608 40.506 8.977 1.00 12.75 1525 HIS B C 1
ATOM 1706 O O . HIS B 2 9 ? 28.847 39.468 8.358 1.00 12.86 1525 HIS B O 1
ATOM 1713 N N . THR B 2 10 ? 28.812 40.612 10.283 1.00 11.64 1526 THR B N 1
ATOM 1714 C CA . THR B 2 10 ? 29.261 39.439 11.023 1.00 11.86 1526 THR B CA 1
ATOM 1715 C C . THR B 2 10 ? 28.037 38.533 11.065 1.00 12.89 1526 THR B C 1
ATOM 1716 O O . THR B 2 10 ? 26.927 38.979 10.777 1.00 13.46 1526 THR B O 1
ATOM 1720 N N . ALA B 2 11 ? 28.222 37.267 11.419 1.00 11.46 1527 ALA B N 1
ATOM 1721 C CA . ALA B 2 11 ? 27.090 36.355 11.486 1.00 14.41 1527 ALA B CA 1
ATOM 1722 C C . ALA B 2 11 ? 26.144 36.771 12.614 1.00 15.41 1527 ALA B C 1
ATOM 1723 O O . ALA B 2 11 ? 25.014 36.286 12.695 1.00 17.98 1527 ALA B O 1
ATOM 1725 N N . SER B 2 12 ? 26.615 37.667 13.480 1.00 16.56 1528 SER B N 1
ATOM 1726 C CA . SER B 2 12 ? 25.813 38.174 14.593 1.00 19.61 1528 SER B CA 1
ATOM 1727 C C . SER B 2 12 ? 25.045 39.438 14.197 1.00 20.84 1528 SER B C 1
ATOM 1728 O O . SER B 2 12 ? 24.355 40.041 15.025 1.00 22.21 1528 SER B O 1
ATOM 1731 N N . GLY B 2 13 ? 25.177 39.840 12.934 1.00 20.05 1529 GLY B N 1
ATOM 1732 C CA . GLY B 2 13 ? 24.463 41.009 12.440 1.00 20.14 1529 GLY B CA 1
ATOM 1733 C C . GLY B 2 13 ? 25.170 42.352 12.501 1.00 19.33 1529 GLY B C 1
ATOM 1734 O O . GLY B 2 13 ? 24.563 43.386 12.206 1.00 20.61 1529 GLY B O 1
ATOM 1735 N N . LYS B 2 14 ? 26.444 42.355 12.873 1.00 17.30 1530 LYS B N 1
ATOM 1736 C CA . LYS B 2 14 ? 27.201 43.601 12.970 1.00 17.58 1530 LYS B CA 1
ATOM 1737 C C . LYS B 2 14 ? 27.853 43.992 11.647 1.00 18.75 1530 LYS B C 1
ATOM 1738 O O . LYS B 2 14 ? 28.533 43.182 11.018 1.00 17.86 1530 LYS B O 1
ATOM 1744 N N . LYS B 2 15 ? 27.649 45.237 11.228 1.00 17.05 1531 LYS B N 1
ATOM 1745 C CA . LYS B 2 15 ? 28.251 45.718 9.991 1.00 19.95 1531 LYS B CA 1
ATOM 1746 C C . LYS B 2 15 ? 29.767 45.629 10.134 1.00 19.45 1531 LYS B C 1
ATOM 1747 O O . LYS B 2 15 ? 30.314 45.892 11.206 1.00 20.19 1531 LYS B O 1
ATOM 1753 N N . VAL B 2 16 ? 30.446 45.235 9.062 1.00 19.36 1532 VAL B N 1
ATOM 1754 C CA . VAL B 2 16 ? 31.899 45.140 9.091 1.00 19.78 1532 VAL B CA 1
ATOM 1755 C C . VAL B 2 16 ? 32.469 46.419 8.496 1.00 20.72 1532 VAL B C 1
ATOM 1756 O O . VAL B 2 16 ? 32.213 46.738 7.337 1.00 22.21 1532 VAL B O 1
ATOM 1760 N N . LYS B 2 17 ? 33.234 47.156 9.295 1.00 22.24 1533 LYS B N 1
ATOM 1761 C CA . LYS B 2 17 ? 33.826 48.405 8.829 1.00 25.01 1533 LYS B CA 1
ATOM 1762 C C . LYS B 2 17 ? 35.166 48.173 8.140 1.00 24.17 1533 LYS B C 1
ATOM 1763 O O . LYS B 2 17 ? 35.982 47.369 8.592 1.00 24.48 1533 LYS B O 1
ATOM 1769 N N . ILE B 2 18 ? 35.374 48.882 7.037 1.00 23.24 1534 ILE B N 1
ATOM 1770 C CA . ILE B 2 18 ? 36.605 48.775 6.264 1.00 24.18 1534 ILE B CA 1
ATOM 1771 C C . ILE B 2 18 ? 37.204 50.169 6.111 1.00 23.73 1534 ILE B C 1
ATOM 1772 O O . ILE B 2 18 ? 36.559 51.064 5.569 1.00 23.27 1534 ILE B O 1
ATOM 1777 N N . ALA B 2 19 ? 38.430 50.351 6.591 1.00 24.35 1535 ALA B N 1
ATOM 1778 C CA . ALA B 2 19 ? 39.100 51.645 6.489 1.00 24.68 1535 ALA B CA 1
ATOM 1779 C C . ALA B 2 19 ? 39.356 51.984 5.025 1.00 26.08 1535 ALA B C 1
ATOM 1780 O O . ALA B 2 19 ? 39.755 51.121 4.244 1.00 25.25 1535 ALA B O 1
ATOM 1782 N N . LYS B 2 20 ? 39.125 53.242 4.655 1.00 26.80 1536 LYS B N 1
ATOM 1783 C CA . LYS B 2 20 ? 39.335 53.681 3.279 1.00 27.59 1536 LYS B CA 1
ATOM 1784 C C . LYS B 2 20 ? 40.762 53.393 2.819 1.00 25.80 1536 LYS B C 1
ATOM 1785 O O . LYS B 2 20 ? 40.993 53.094 1.646 1.00 26.01 1536 LYS B O 1
ATOM 1791 N 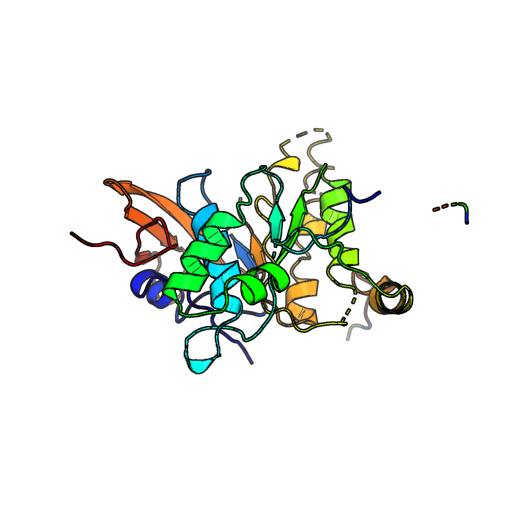N . GLU B 2 21 ? 41.716 53.485 3.741 1.00 24.83 1537 GLU B N 1
ATOM 1792 C CA . GLU B 2 21 ? 43.110 53.219 3.409 1.00 24.45 1537 GLU B CA 1
ATOM 1793 C C . GLU B 2 21 ? 43.281 51.756 3.007 1.00 22.80 1537 GLU B C 1
ATOM 1794 O O . GLU B 2 21 ? 44.055 51.440 2.106 1.00 22.40 1537 GLU B O 1
ATOM 1800 N N . SER B 2 22 ? 42.556 50.866 3.680 1.00 21.37 1538 SER B N 1
ATOM 1801 C CA . SER B 2 22 ? 42.641 49.440 3.382 1.00 20.86 1538 SER B CA 1
ATOM 1802 C C . SER B 2 22 ? 42.211 49.134 1.949 1.00 20.08 1538 SER B C 1
ATOM 1803 O O . SER B 2 22 ? 42.845 48.333 1.259 1.00 18.25 1538 SER B O 1
ATOM 1806 N N . LEU B 2 23 ? 41.130 49.769 1.508 1.00 19.51 1539 LEU B N 1
ATOM 1807 C CA . LEU B 2 23 ? 40.635 49.577 0.153 1.00 20.82 1539 LEU B CA 1
ATOM 1808 C C . LEU B 2 23 ? 41.638 50.159 -0.839 1.00 20.41 1539 LEU B C 1
ATOM 1809 O O . LEU B 2 23 ? 41.880 49.588 -1.903 1.00 20.85 1539 LEU B O 1
ATOM 1814 N N . ASP B 2 24 ? 42.230 51.293 -0.481 1.00 20.18 1540 ASP B N 1
ATOM 1815 C CA . ASP B 2 24 ? 43.207 51.936 -1.348 1.00 20.28 1540 ASP B CA 1
ATOM 1816 C C . ASP B 2 24 ? 44.453 51.060 -1.490 1.00 20.02 1540 ASP B C 1
ATOM 1817 O O . ASP B 2 24 ? 45.038 50.967 -2.569 1.00 20.33 1540 ASP B O 1
ATOM 1822 N N . LYS B 2 25 ? 44.851 50.413 -0.399 1.00 19.20 1541 LYS B N 1
ATOM 1823 C CA . LYS B 2 25 ? 46.035 49.556 -0.405 1.00 19.77 1541 LYS B CA 1
ATOM 1824 C C . LYS B 2 25 ? 45.918 48.342 -1.328 1.00 19.38 1541 LYS B C 1
ATOM 1825 O O . LYS B 2 25 ? 46.923 47.879 -1.873 1.00 19.13 1541 LYS B O 1
ATOM 1831 N N . VAL B 2 26 ? 44.701 47.836 -1.514 1.00 18.52 1542 VAL B N 1
ATOM 1832 C CA . VAL B 2 26 ? 44.485 46.669 -2.369 1.00 18.69 1542 VAL B CA 1
ATOM 1833 C C . VAL B 2 26 ? 43.906 47.015 -3.740 1.00 18.77 1542 VAL B C 1
ATOM 1834 O O . VAL B 2 26 ? 43.557 46.123 -4.513 1.00 19.16 1542 VAL B O 1
ATOM 1838 N N . LYS B 2 27 ? 43.822 48.309 -4.042 1.00 20.01 1543 LYS B N 1
ATOM 1839 C CA . LYS B 2 27 ? 43.268 48.784 -5.312 1.00 21.69 1543 LYS B CA 1
ATOM 1840 C C . LYS B 2 27 ? 43.808 48.090 -6.564 1.00 20.66 1543 LYS B C 1
ATOM 1841 O O . LYS B 2 27 ? 43.067 47.879 -7.525 1.00 21.57 1543 LYS B O 1
ATOM 1847 N N . ASN B 2 28 ? 45.088 47.732 -6.556 1.00 20.57 1544 ASN B N 1
ATOM 1848 C CA . ASN B 2 28 ? 45.698 47.090 -7.720 1.00 19.97 1544 ASN B CA 1
ATOM 1849 C C . ASN B 2 28 ? 45.974 45.598 -7.566 1.00 18.50 1544 ASN B C 1
ATOM 1850 O O . ASN B 2 28 ? 46.583 44.989 -8.440 1.00 17.10 1544 ASN B O 1
ATOM 1855 N N . LEU B 2 29 ? 45.518 45.007 -6.469 1.00 17.20 1545 LEU B N 1
ATOM 1856 C CA . LEU B 2 29 ? 45.762 43.591 -6.217 1.00 16.66 1545 LEU B CA 1
ATOM 1857 C C . LEU B 2 29 ? 45.362 42.637 -7.336 1.00 16.69 1545 LEU B C 1
ATOM 1858 O O . LEU B 2 29 ? 46.047 41.641 -7.579 1.00 16.64 1545 LEU B O 1
ATOM 1863 N N . PHE B 2 30 ? 44.258 42.932 -8.014 1.00 16.22 1546 PHE B N 1
ATOM 1864 C CA . PHE B 2 30 ? 43.775 42.047 -9.063 1.00 17.49 1546 PHE B CA 1
ATOM 1865 C C . PHE B 2 30 ? 44.225 42.384 -10.474 1.00 18.64 1546 PHE B C 1
ATOM 1866 O O . PHE B 2 30 ? 43.774 41.763 -11.432 1.00 19.17 1546 PHE B O 1
ATOM 1874 N N . ASP B 2 31 ? 45.116 43.358 -10.609 1.00 19.30 1547 ASP B N 1
ATOM 1875 C CA . ASP B 2 31 ? 45.602 43.709 -11.934 1.00 22.97 1547 ASP B CA 1
ATOM 1876 C C . ASP B 2 31 ? 46.437 42.557 -12.464 1.00 22.48 1547 ASP B C 1
ATOM 1877 O O . ASP B 2 31 ? 47.139 41.882 -11.712 1.00 24.30 1547 ASP B O 1
ATOM 1882 N N . GLU B 2 32 ? 46.346 42.329 -13.765 1.00 22.96 1548 GLU B N 1
ATOM 1883 C CA . GLU B 2 32 ? 47.118 41.288 -14.413 1.00 22.18 1548 GLU B CA 1
ATOM 1884 C C . GLU B 2 32 ? 47.981 42.024 -15.422 1.00 23.17 1548 GLU B C 1
ATOM 1885 O O . GLU B 2 32 ? 47.867 41.829 -16.633 1.00 24.15 1548 GLU B O 1
ATOM 1891 N N . LYS B 2 33 ? 48.825 42.901 -14.886 1.00 22.17 1549 LYS B N 1
ATOM 1892 C CA . LYS B 2 33 ? 49.742 43.713 -15.671 1.00 22.56 1549 LYS B CA 1
ATOM 1893 C C . LYS B 2 33 ? 50.822 42.838 -16.275 1.00 20.74 1549 LYS B C 1
ATOM 1894 O O . LYS B 2 33 ? 51.222 41.832 -15.687 1.00 20.95 1549 LYS B O 1
ATOM 1900 N N . GLU B 2 34 ? 51.295 43.223 -17.452 1.00 19.67 1550 GLU B N 1
ATOM 1901 C CA . GLU B 2 34 ? 52.353 42.472 -18.099 1.00 20.42 1550 GLU B CA 1
ATOM 1902 C C . GLU B 2 34 ? 53.610 42.632 -17.258 1.00 20.42 1550 GLU B C 1
ATOM 1903 O O . GLU B 2 34 ? 53.912 43.722 -16.769 1.00 21.55 1550 GLU B O 1
ATOM 1909 N N . GLN B 2 35 ? 54.329 41.532 -17.082 1.00 19.31 1551 GLN B N 1
ATOM 1910 C CA . GLN B 2 35 ? 55.542 41.516 -16.286 1.00 20.35 1551 GLN B CA 1
ATOM 1911 C C . GLN B 2 35 ? 56.782 41.541 -17.170 1.00 21.10 1551 GLN B C 1
ATOM 1912 O O . GLN B 2 35 ? 56.683 41.486 -18.395 1.00 21.97 1551 GLN B O 1
ATOM 1918 N N . THR C 3 10 ? 57.949 41.639 -16.544 1.00 22.64 1 THR L N 1
ATOM 1919 C CA . THR C 3 10 ? 59.201 41.634 -17.288 1.00 25.11 1 THR L CA 1
ATOM 1920 C C . THR C 3 10 ? 59.567 40.172 -17.505 1.00 25.06 1 THR L C 1
ATOM 1921 O O . THR C 3 10 ? 59.769 39.432 -16.545 1.00 25.65 1 THR L O 1
ATOM 1925 N N . GLY C 3 11 ? 59.637 39.756 -18.764 1.00 25.65 2 GLY L N 1
ATOM 1926 C CA . GLY C 3 11 ? 59.967 38.373 -19.057 1.00 25.06 2 GLY L CA 1
ATOM 1927 C C . GLY C 3 11 ? 61.378 38.190 -19.573 1.00 26.56 2 GLY L C 1
ATOM 1928 O O . GLY C 3 11 ? 61.927 39.065 -20.242 1.00 26.49 2 GLY L O 1
ATOM 1929 N N . SER C 3 12 ? 61.972 37.046 -19.255 1.00 28.84 3 SER L N 1
ATOM 1930 C CA . SER C 3 12 ? 63.325 36.743 -19.702 1.00 30.62 3 SER L CA 1
ATOM 1931 C C . SER C 3 12 ? 63.510 35.238 -19.872 1.00 30.37 3 SER L C 1
ATOM 1932 O O . SER C 3 12 ? 62.646 34.475 -19.388 1.00 31.99 3 SER L O 1
ATOM 1935 N N . GLY D 4 1 ? 23.653 64.653 13.149 1.00 26.62 1 GLY C N 1
ATOM 1936 C CA . GLY D 4 1 ? 23.720 65.313 11.814 1.00 25.97 1 GLY C CA 1
ATOM 1937 C C . GLY D 4 1 ? 23.040 64.501 10.728 1.00 25.62 1 GLY C C 1
ATOM 1938 O O . GLY D 4 1 ? 22.550 63.402 10.981 1.00 24.58 1 GLY C O 1
ATOM 1939 N N . SER D 4 2 ? 23.029 65.034 9.509 1.00 24.78 2 SER C N 1
ATOM 1940 C CA . SER D 4 2 ? 22.384 64.364 8.385 1.00 25.77 2 SER C CA 1
ATOM 1941 C C . SER D 4 2 ? 23.325 63.569 7.486 1.00 26.68 2 SER C C 1
ATOM 1942 O O . SER D 4 2 ? 22.896 63.028 6.467 1.00 25.80 2 SER C O 1
ATOM 1953 N N . GLY D 4 4 ? 25.182 60.771 5.665 1.00 34.65 4 GLY C N 1
ATOM 1954 C CA . GLY D 4 4 ? 24.754 59.401 5.437 1.00 36.89 4 GLY C CA 1
ATOM 1955 C C . GLY D 4 4 ? 25.681 58.384 6.070 1.00 38.07 4 GLY C C 1
ATOM 1956 O O . GLY D 4 4 ? 26.885 58.684 6.213 1.00 38.86 4 GLY C O 1
#